Protein AF-A0A5B9GF78-F1 (afdb_monomer_lite)

Sequence (192 aa):
MIPHAKMRELAKRYEGRTDLVRLWDVGENYKLHEITIFQELVAAAFCVHTSPDCLYPANRESNVASLHEAARDFSPPPASDELAGFLLEATPIFDLHTAFCAFDDLACHAPAAANRSLSIATALTRFRLYLEADARARKTLKWLEALPWSRLFDQAMQMDGATVALLGERAFFGDDCEIIAIPWEDLPHAAA

Secondary structure (DSSP, 8-state):
---HHHHHHHHHHTTT-SS--EEE--STTGGG-HHHHHHHHHHHHHHHHH-TTTT-GGGHHHHHHHHHHHHTTSSSPPPTTTSGGGGT-HHHHHHHHHHHHHHHHHHHHTTTTGGG---HHHHHHHHHHHHHH-GGGHHHHHHHHHTTHHHHHHHHHHHHHHHHHHHTTSEEE-TTS-EEEPPGGGS-----

Structure (mmCIF, N/CA/C/O backbone):
data_AF-A0A5B9GF78-F1
#
_entry.id   AF-A0A5B9GF78-F1
#
loop_
_atom_site.group_PDB
_atom_site.id
_atom_site.type_symbol
_atom_site.label_atom_id
_atom_site.label_alt_id
_atom_site.label_comp_id
_atom_site.label_asym_id
_atom_site.label_entity_id
_atom_site.label_seq_id
_atom_site.pdbx_PDB_ins_code
_atom_site.Cartn_x
_atom_site.Cartn_y
_atom_site.Cartn_z
_atom_site.occupancy
_atom_site.B_iso_or_equiv
_atom_site.auth_seq_id
_atom_site.auth_comp_id
_atom_site.auth_asym_id
_atom_site.auth_atom_id
_atom_site.pdbx_PDB_model_num
ATOM 1 N N . MET A 1 1 ? 20.157 -1.790 -10.034 1.00 78.19 1 MET A N 1
ATOM 2 C CA . MET A 1 1 ? 18.877 -1.223 -10.505 1.00 78.19 1 MET A CA 1
ATOM 3 C C . MET A 1 1 ? 19.122 -0.282 -11.678 1.00 78.19 1 MET A C 1
ATOM 5 O O . MET A 1 1 ? 20.091 0.473 -11.649 1.00 78.19 1 MET A O 1
ATOM 9 N N . ILE A 1 2 ? 18.242 -0.319 -12.686 1.00 78.75 2 ILE A N 1
ATOM 10 C CA . ILE A 1 2 ? 18.348 0.466 -13.926 1.00 78.75 2 ILE A CA 1
ATOM 11 C C . ILE A 1 2 ? 18.299 1.978 -13.608 1.00 78.75 2 ILE A C 1
ATOM 13 O O . ILE A 1 2 ? 17.411 2.408 -12.874 1.00 78.75 2 ILE A O 1
ATOM 17 N N . PRO A 1 3 ? 19.219 2.812 -14.130 1.00 81.88 3 PRO A N 1
ATOM 18 C CA . PRO A 1 3 ? 19.153 4.265 -13.949 1.00 81.88 3 PRO A CA 1
ATOM 19 C C . PRO A 1 3 ? 17.931 4.900 -14.635 1.00 81.88 3 PRO A C 1
ATOM 21 O O . PRO A 1 3 ? 17.568 4.479 -15.732 1.00 81.88 3 PRO A O 1
ATOM 24 N N . HIS A 1 4 ? 17.377 5.984 -14.073 1.00 79.38 4 HIS A N 1
ATOM 25 C CA . HIS A 1 4 ? 16.201 6.701 -14.616 1.00 79.38 4 HIS A CA 1
ATOM 26 C C . HIS A 1 4 ? 16.304 7.049 -16.107 1.00 79.38 4 HIS A C 1
ATOM 28 O O . HIS A 1 4 ? 15.357 6.851 -16.861 1.00 79.38 4 HIS A O 1
ATOM 34 N N . ALA A 1 5 ? 17.464 7.530 -16.566 1.00 82.06 5 ALA A N 1
ATOM 35 C CA . ALA A 1 5 ? 17.668 7.845 -17.983 1.00 82.06 5 ALA A CA 1
ATOM 36 C C . ALA A 1 5 ? 17.463 6.612 -18.884 1.00 82.06 5 ALA A C 1
ATOM 38 O O . ALA A 1 5 ? 16.792 6.696 -19.907 1.00 82.06 5 ALA A O 1
ATOM 39 N N . LYS A 1 6 ? 17.964 5.452 -18.447 1.00 83.88 6 LYS A N 1
ATOM 40 C CA . LYS A 1 6 ? 17.820 4.177 -19.154 1.00 83.88 6 LYS A CA 1
ATOM 41 C C . LYS A 1 6 ? 16.406 3.601 -19.024 1.00 83.88 6 LYS A C 1
ATOM 43 O O . LYS A 1 6 ? 15.930 2.967 -19.956 1.00 83.88 6 LYS A O 1
ATOM 48 N N . MET A 1 7 ? 15.707 3.850 -17.912 1.00 84.50 7 MET A N 1
ATOM 49 C CA . MET A 1 7 ? 14.282 3.514 -17.784 1.00 84.50 7 MET A CA 1
ATOM 50 C C . MET A 1 7 ? 13.437 4.278 -18.810 1.00 84.50 7 MET A C 1
ATOM 52 O O . MET A 1 7 ? 12.621 3.660 -19.482 1.00 84.50 7 MET A O 1
ATOM 56 N N . ARG A 1 8 ? 13.695 5.578 -19.021 1.00 83.62 8 ARG A N 1
ATOM 57 C CA . ARG A 1 8 ? 13.014 6.368 -20.067 1.00 83.62 8 ARG A CA 1
ATOM 58 C C . ARG A 1 8 ? 13.305 5.861 -21.477 1.00 83.62 8 ARG A C 1
ATOM 60 O O . ARG A 1 8 ? 12.419 5.853 -22.325 1.00 83.62 8 ARG A O 1
ATOM 67 N N . GLU A 1 9 ? 14.537 5.431 -21.742 1.00 87.75 9 GLU A N 1
ATOM 68 C CA . GLU A 1 9 ? 14.883 4.799 -23.020 1.00 87.75 9 GLU A CA 1
ATOM 69 C C . GLU A 1 9 ? 14.126 3.482 -23.230 1.00 87.75 9 GLU A C 1
ATOM 71 O O . GLU A 1 9 ? 13.637 3.239 -24.331 1.00 87.75 9 GLU A O 1
ATOM 76 N N . LEU A 1 10 ? 13.996 2.653 -22.186 1.00 87.75 10 LEU A N 1
ATOM 77 C CA . LEU A 1 10 ? 13.203 1.420 -22.231 1.00 87.75 10 LEU A CA 1
ATOM 78 C C . LEU A 1 10 ? 11.714 1.715 -22.442 1.00 87.75 10 LEU A C 1
ATOM 80 O O . LEU A 1 10 ? 11.112 1.100 -23.316 1.00 87.75 10 LEU A O 1
ATOM 84 N N . ALA A 1 11 ? 11.148 2.688 -21.722 1.00 86.94 11 ALA A N 1
ATOM 85 C CA . ALA A 1 11 ? 9.760 3.114 -21.898 1.00 86.94 11 ALA A CA 1
ATOM 86 C C . ALA A 1 11 ? 9.485 3.536 -23.344 1.00 86.94 11 ALA A C 1
ATOM 88 O O . ALA A 1 11 ? 8.611 2.973 -23.997 1.00 86.94 11 ALA A O 1
ATOM 89 N N . LYS A 1 12 ? 10.334 4.405 -23.901 1.00 88.06 12 LYS A N 1
ATOM 90 C CA . LYS A 1 12 ? 10.235 4.819 -25.304 1.00 88.06 12 LYS A CA 1
ATOM 91 C C . LYS A 1 12 ? 10.427 3.661 -26.286 1.00 88.06 12 LYS A C 1
ATOM 93 O O . LYS A 1 12 ? 9.785 3.615 -27.329 1.00 88.06 12 LYS A O 1
ATOM 98 N N . ARG A 1 13 ? 11.330 2.723 -25.990 1.00 87.38 13 ARG A N 1
ATOM 99 C CA . ARG A 1 13 ? 11.585 1.554 -26.846 1.00 87.38 13 ARG A CA 1
ATOM 100 C C . ARG A 1 13 ? 10.361 0.645 -26.962 1.00 87.38 13 ARG A C 1
ATOM 102 O O . ARG A 1 13 ? 10.180 0.029 -28.010 1.00 87.38 13 ARG A O 1
ATOM 109 N N . TYR A 1 14 ? 9.567 0.538 -25.903 1.00 88.12 14 TYR A N 1
ATOM 110 C CA . TYR A 1 14 ? 8.387 -0.323 -25.870 1.00 88.12 14 TYR A CA 1
ATOM 111 C C . TYR A 1 14 ? 7.061 0.433 -26.013 1.00 88.12 14 TYR A C 1
ATOM 113 O O . TYR A 1 14 ? 5.997 -0.174 -25.896 1.00 88.12 14 TYR A O 1
ATOM 121 N N . GLU A 1 15 ? 7.112 1.729 -26.316 1.00 85.69 15 GLU A N 1
ATOM 122 C CA . GLU A 1 15 ? 5.939 2.561 -26.568 1.00 85.69 15 GLU A CA 1
ATOM 123 C C . GLU A 1 15 ? 5.046 1.930 -27.656 1.00 85.69 15 GLU A C 1
ATOM 125 O O . GLU A 1 15 ? 5.512 1.529 -28.725 1.00 85.69 15 GLU A O 1
ATOM 130 N N . GLY A 1 16 ? 3.748 1.796 -27.368 1.00 80.88 16 GLY A N 1
ATOM 131 C CA . GLY A 1 16 ? 2.761 1.227 -28.292 1.00 80.88 16 GLY A CA 1
ATOM 132 C C . GLY A 1 16 ? 2.744 -0.304 -28.403 1.00 80.88 16 GLY A C 1
ATOM 133 O O . GLY A 1 16 ? 1.900 -0.837 -29.127 1.00 80.88 16 GLY A O 1
ATOM 134 N N . ARG A 1 17 ? 3.612 -1.038 -27.690 1.00 83.62 17 ARG A N 1
ATOM 135 C CA . ARG A 1 17 ? 3.496 -2.503 -27.594 1.00 83.62 17 ARG A CA 1
ATOM 136 C C . ARG A 1 17 ? 2.372 -2.902 -26.642 1.00 83.62 17 ARG A C 1
ATOM 138 O O . ARG A 1 17 ? 2.312 -2.445 -25.507 1.00 83.62 17 ARG A O 1
ATOM 145 N N . THR A 1 18 ? 1.512 -3.811 -27.092 1.00 81.19 18 THR A N 1
ATOM 146 C CA . THR A 1 18 ? 0.361 -4.312 -26.318 1.00 81.19 18 THR A CA 1
ATOM 147 C C . THR A 1 18 ? 0.603 -5.677 -25.676 1.00 81.19 18 THR A C 1
ATOM 149 O O . THR A 1 18 ? -0.265 -6.189 -24.979 1.00 81.19 18 THR A O 1
ATOM 152 N N . ASP A 1 19 ? 1.745 -6.302 -25.951 1.00 85.00 19 ASP A N 1
ATOM 153 C CA . ASP A 1 19 ? 2.108 -7.646 -25.497 1.00 85.00 19 ASP A CA 1
ATOM 154 C C . ASP A 1 19 ? 3.053 -7.647 -24.286 1.00 85.00 19 ASP A C 1
ATOM 156 O O . ASP A 1 19 ? 3.511 -8.701 -23.846 1.00 85.00 19 ASP A O 1
ATOM 160 N N . LEU A 1 20 ? 3.341 -6.468 -23.732 1.00 86.06 20 LEU A N 1
ATOM 161 C CA . LEU A 1 20 ? 4.160 -6.333 -22.536 1.00 86.06 20 LEU A CA 1
ATOM 162 C C . LEU A 1 20 ? 3.403 -6.816 -21.298 1.00 86.06 20 LEU A C 1
ATOM 164 O O . LEU A 1 20 ? 2.218 -6.536 -21.111 1.00 86.06 20 LEU A O 1
ATOM 168 N N . VAL A 1 21 ? 4.123 -7.491 -20.405 1.00 89.25 21 VAL A N 1
ATOM 169 C CA . VAL A 1 21 ? 3.576 -7.906 -19.114 1.00 89.25 21 VAL A CA 1
ATOM 170 C C . VAL A 1 21 ? 3.680 -6.742 -18.132 1.00 89.25 21 VAL A C 1
ATOM 172 O O . VAL A 1 21 ? 4.775 -6.372 -17.702 1.00 89.25 21 VAL A O 1
ATOM 175 N N . ARG A 1 22 ? 2.529 -6.186 -17.748 1.00 87.81 22 ARG A N 1
ATOM 176 C CA . ARG A 1 22 ? 2.423 -5.217 -16.652 1.00 87.81 22 ARG A CA 1
ATOM 177 C C . ARG A 1 22 ? 2.457 -5.952 -15.319 1.00 87.81 22 ARG A C 1
ATOM 179 O O . ARG A 1 22 ? 1.595 -6.779 -15.033 1.00 87.81 22 ARG A O 1
ATOM 186 N N . LEU A 1 23 ? 3.470 -5.655 -14.517 1.00 87.94 23 LEU A N 1
ATOM 187 C CA . LEU A 1 23 ? 3.602 -6.167 -13.157 1.00 87.94 23 LEU A CA 1
ATOM 188 C C . LEU A 1 23 ? 2.779 -5.331 -12.175 1.00 87.94 23 LEU A C 1
ATOM 190 O O . LEU A 1 23 ? 2.260 -5.886 -11.214 1.00 87.94 23 LEU A O 1
ATOM 194 N N . TRP A 1 24 ? 2.622 -4.032 -12.438 1.00 86.81 24 TRP A N 1
ATOM 195 C CA . TRP A 1 24 ? 1.797 -3.108 -11.657 1.00 86.81 24 TRP A CA 1
ATOM 196 C C . TRP A 1 24 ? 1.246 -1.991 -12.555 1.00 86.81 24 TRP A C 1
ATOM 198 O O . TRP A 1 24 ? 1.948 -1.554 -13.468 1.00 86.81 24 TRP A O 1
ATOM 208 N N . ASP A 1 25 ? 0.018 -1.538 -12.301 1.00 78.00 25 ASP A N 1
ATOM 209 C CA . ASP A 1 25 ? -0.681 -0.494 -13.067 1.00 78.00 25 ASP A CA 1
ATOM 210 C C . ASP A 1 25 ? -1.098 0.640 -12.111 1.00 78.00 25 ASP A C 1
ATOM 212 O O . ASP A 1 25 ? -1.533 0.376 -10.989 1.00 78.00 25 ASP A O 1
ATOM 216 N N . VAL A 1 26 ? -0.909 1.896 -12.524 1.00 61.59 26 VAL A N 1
ATOM 217 C CA . VAL A 1 26 ? -1.149 3.106 -11.706 1.00 61.59 26 VAL A CA 1
ATOM 218 C C . VAL A 1 26 ? -2.020 4.135 -12.447 1.00 61.59 26 VAL A C 1
ATOM 220 O O . VAL A 1 26 ? -2.176 5.253 -11.963 1.00 61.59 26 VAL A O 1
ATOM 223 N N . GLY A 1 27 ? -2.601 3.781 -13.605 1.00 55.22 27 GLY A N 1
ATOM 224 C CA . GLY A 1 27 ? -3.402 4.688 -14.445 1.00 55.22 27 GLY A CA 1
ATOM 225 C C . GLY A 1 27 ? -4.778 5.058 -13.861 1.00 55.22 27 GLY A C 1
ATOM 226 O O . GLY A 1 27 ? -4.987 5.023 -12.652 1.00 55.22 27 GLY A O 1
ATOM 227 N N . GLU A 1 28 ? -5.780 5.374 -14.700 1.00 44.97 28 GLU A N 1
ATOM 228 C CA . GLU A 1 28 ? -7.158 5.739 -14.266 1.00 44.97 28 GLU A CA 1
ATOM 229 C C . GLU A 1 28 ? -7.812 4.717 -13.300 1.00 44.97 28 GLU A C 1
ATOM 231 O O . GLU A 1 28 ? -8.749 5.042 -12.569 1.00 44.97 28 GLU A O 1
ATOM 236 N N . ASN A 1 29 ? -7.263 3.501 -13.235 1.00 46.59 29 ASN A N 1
ATOM 237 C CA . ASN A 1 29 ? -7.648 2.418 -12.335 1.00 46.59 29 ASN A CA 1
ATOM 238 C C . ASN A 1 29 ? -6.927 2.414 -10.972 1.00 46.59 29 ASN A C 1
ATOM 240 O O . ASN A 1 29 ? -7.192 1.529 -10.163 1.00 46.59 29 ASN A O 1
ATOM 244 N N . TYR A 1 30 ? -6.065 3.385 -10.659 1.00 45.81 30 TYR A N 1
ATOM 245 C CA . TYR A 1 30 ? -5.371 3.499 -9.366 1.00 45.81 30 TYR A CA 1
ATOM 246 C C . TYR A 1 30 ? -6.342 3.491 -8.174 1.00 45.81 30 TYR A C 1
ATOM 248 O O . TYR A 1 30 ? -6.055 2.892 -7.141 1.00 45.81 30 TYR A O 1
ATOM 256 N N . LYS A 1 31 ? -7.545 4.058 -8.357 1.00 51.06 31 LYS A N 1
ATOM 257 C CA . LYS A 1 31 ? -8.652 4.020 -7.383 1.00 51.06 31 LYS A CA 1
ATOM 258 C C . LYS A 1 31 ? -9.492 2.734 -7.407 1.00 51.06 31 LYS A C 1
ATOM 260 O O . LYS A 1 31 ? -10.325 2.543 -6.531 1.00 51.06 31 LYS A O 1
ATOM 265 N N . LEU A 1 32 ? -9.305 1.850 -8.392 1.00 59.53 32 LEU A N 1
ATOM 266 C CA . LEU A 1 32 ? -9.939 0.522 -8.429 1.00 59.53 32 LEU A CA 1
ATOM 267 C C . LEU A 1 32 ? -9.167 -0.524 -7.612 1.00 59.53 32 LEU A C 1
ATOM 269 O O . LEU A 1 32 ? -9.689 -1.616 -7.359 1.00 59.53 32 LEU A O 1
ATOM 273 N N . HIS A 1 33 ? -7.927 -0.220 -7.221 1.00 76.00 33 HIS A N 1
ATOM 274 C CA . HIS A 1 33 ? -7.137 -1.074 -6.350 1.00 76.00 33 HIS A CA 1
ATOM 275 C C . HIS A 1 33 ? -7.469 -0.772 -4.890 1.00 76.00 33 HIS A C 1
ATOM 277 O O . HIS A 1 33 ? -7.197 0.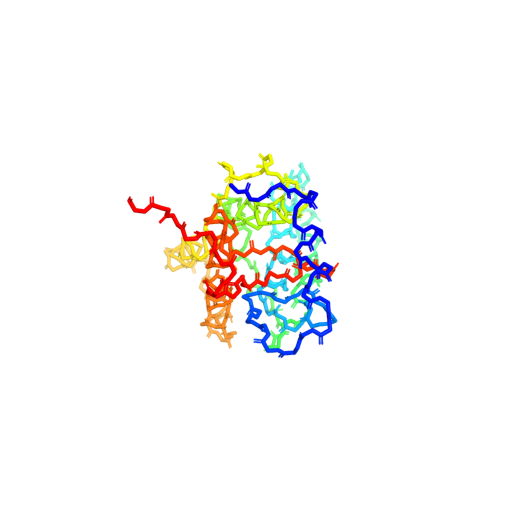307 -4.375 1.00 76.00 33 HIS A O 1
ATOM 283 N N . GLU A 1 34 ? -8.045 -1.753 -4.201 1.00 84.25 34 GLU A N 1
ATOM 284 C CA . GLU A 1 34 ? -8.365 -1.645 -2.776 1.00 84.25 34 GLU A CA 1
ATOM 285 C C . GLU A 1 34 ? -7.124 -1.354 -1.934 1.00 84.25 34 GLU A C 1
ATOM 287 O O . GLU A 1 34 ? -7.240 -0.678 -0.917 1.00 84.25 34 GLU A O 1
ATOM 292 N N . ILE A 1 35 ? -5.938 -1.816 -2.354 1.00 88.69 35 ILE A N 1
ATOM 293 C CA . ILE A 1 35 ? -4.696 -1.527 -1.636 1.00 88.69 35 ILE A CA 1
ATOM 294 C C . ILE A 1 35 ? -4.339 -0.041 -1.652 1.00 88.69 35 ILE A C 1
ATOM 296 O O . ILE A 1 35 ? -3.775 0.450 -0.682 1.00 88.69 35 ILE A O 1
ATOM 300 N N . THR A 1 36 ? -4.736 0.687 -2.694 1.00 86.06 36 THR A N 1
ATOM 301 C CA . THR A 1 36 ? -4.569 2.138 -2.771 1.00 86.06 36 THR A CA 1
ATOM 302 C C . THR A 1 36 ? -5.479 2.843 -1.770 1.00 86.06 36 THR A C 1
ATOM 304 O O . THR A 1 36 ? -5.029 3.696 -1.010 1.00 86.06 36 THR A O 1
ATOM 307 N N . ILE A 1 37 ? -6.753 2.442 -1.707 1.00 87.31 37 ILE A N 1
ATOM 308 C CA . ILE A 1 37 ? -7.708 2.968 -0.715 1.00 87.31 37 ILE A CA 1
ATOM 309 C C . ILE A 1 37 ? -7.209 2.628 0.701 1.00 87.31 37 ILE A C 1
ATOM 311 O O . ILE A 1 37 ? -7.244 3.448 1.617 1.00 87.31 37 ILE A O 1
ATOM 315 N N . PHE A 1 38 ? -6.665 1.423 0.884 1.00 91.19 38 PHE A N 1
ATOM 316 C CA . PHE A 1 38 ? -6.062 1.006 2.144 1.00 91.19 38 PHE A CA 1
ATOM 317 C C . PHE A 1 38 ? -4.815 1.828 2.500 1.00 91.19 38 PHE A C 1
ATOM 319 O O . PHE A 1 38 ? -4.636 2.175 3.666 1.00 91.19 38 PHE A O 1
ATOM 326 N N . GLN A 1 39 ? -3.971 2.178 1.528 1.00 91.88 39 GLN A N 1
ATOM 327 C CA . GLN A 1 39 ? -2.824 3.064 1.724 1.00 91.88 39 GLN A CA 1
ATOM 328 C C . GLN A 1 39 ? -3.269 4.452 2.201 1.00 91.88 39 GLN A C 1
ATOM 330 O O . GLN A 1 39 ? -2.689 4.971 3.155 1.00 91.88 39 GLN A O 1
ATOM 335 N N . GLU A 1 40 ? -4.320 5.028 1.608 1.00 90.94 40 GLU A N 1
ATOM 336 C CA . GLU A 1 40 ? -4.897 6.301 2.066 1.00 90.94 40 GLU A CA 1
ATOM 337 C C . GLU A 1 40 ? -5.400 6.200 3.514 1.00 90.94 40 GLU A C 1
ATOM 339 O O . GLU A 1 40 ? -5.116 7.073 4.340 1.00 90.94 40 GLU A O 1
ATOM 344 N N . LEU A 1 41 ? -6.075 5.100 3.863 1.00 92.56 41 LEU A N 1
ATOM 345 C CA . LEU A 1 41 ? -6.526 4.840 5.230 1.00 92.56 41 LEU A CA 1
ATOM 346 C C . LEU A 1 41 ? -5.356 4.708 6.220 1.00 92.56 41 LEU A C 1
ATOM 348 O O . LEU A 1 41 ? -5.398 5.272 7.316 1.00 92.56 41 LEU A O 1
ATOM 352 N N . VAL A 1 42 ? -4.292 3.999 5.838 1.00 94.50 42 VAL A N 1
ATOM 353 C CA . VAL A 1 42 ? -3.066 3.877 6.640 1.00 94.50 42 VAL A CA 1
ATOM 354 C C . VAL A 1 42 ? -2.389 5.236 6.815 1.00 94.50 42 VAL A C 1
ATOM 356 O O . VAL A 1 42 ? -1.962 5.552 7.925 1.00 94.50 42 VAL A O 1
ATOM 359 N N . ALA A 1 43 ? -2.322 6.062 5.769 1.00 93.00 43 ALA A N 1
ATOM 360 C CA . ALA A 1 43 ? -1.767 7.411 5.843 1.00 93.00 43 ALA A CA 1
ATOM 361 C C . ALA A 1 43 ? -2.592 8.318 6.768 1.00 93.00 43 ALA A C 1
ATOM 363 O O . ALA A 1 43 ? -2.028 9.034 7.596 1.00 93.00 43 ALA A O 1
ATOM 364 N N . ALA A 1 44 ? -3.923 8.236 6.709 1.00 92.25 44 ALA A N 1
ATOM 365 C CA . ALA A 1 44 ? -4.797 8.946 7.637 1.00 92.25 44 ALA A CA 1
ATOM 366 C C . ALA A 1 44 ? -4.562 8.498 9.092 1.00 92.25 44 ALA A C 1
ATOM 368 O O . ALA A 1 44 ? -4.412 9.339 9.982 1.00 92.25 44 ALA A O 1
ATOM 369 N N . ALA A 1 45 ? -4.448 7.189 9.341 1.00 93.06 45 ALA A N 1
ATOM 370 C CA . ALA A 1 45 ? -4.130 6.652 10.665 1.00 93.06 45 ALA A CA 1
ATOM 371 C C . ALA A 1 45 ? -2.743 7.093 11.155 1.00 93.06 45 ALA A C 1
ATOM 373 O O . ALA A 1 45 ? -2.590 7.473 12.3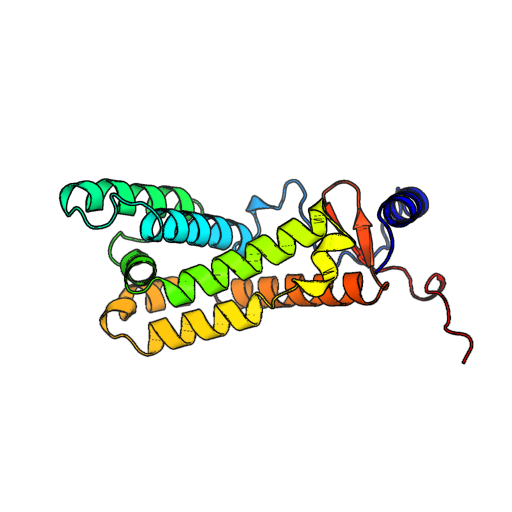17 1.00 93.06 45 ALA A O 1
ATOM 374 N N . PHE A 1 46 ? -1.741 7.096 10.275 1.00 93.44 46 PHE A N 1
ATOM 375 C CA . PHE A 1 46 ? -0.397 7.579 10.578 1.00 93.44 46 PHE A CA 1
ATOM 376 C C . PHE A 1 46 ? -0.422 9.054 10.995 1.00 93.44 46 PHE A C 1
ATOM 378 O O . PHE A 1 46 ? 0.093 9.400 12.059 1.00 93.44 46 PHE A O 1
ATOM 385 N N . CYS A 1 47 ? -1.100 9.908 10.222 1.00 89.88 47 CYS A N 1
ATOM 386 C CA . CYS A 1 47 ? -1.284 11.321 10.547 1.00 89.88 47 CYS A CA 1
ATOM 387 C C . CYS A 1 47 ? -1.915 11.509 11.930 1.00 89.88 47 CYS A C 1
ATOM 389 O O . CYS A 1 47 ? -1.425 12.323 12.712 1.00 89.88 47 CYS A O 1
ATOM 391 N N . VAL A 1 48 ? -2.941 10.720 12.271 1.00 89.38 48 VAL A N 1
ATOM 392 C CA . VAL A 1 48 ? -3.541 10.748 13.612 1.00 89.38 48 VAL A CA 1
ATOM 393 C C . VAL A 1 48 ? -2.511 10.386 14.683 1.00 89.38 48 VAL A C 1
ATOM 395 O O . VAL A 1 48 ? -2.364 11.139 15.637 1.00 89.38 48 VAL A O 1
ATOM 398 N N . HIS A 1 49 ? -1.756 9.296 14.529 1.00 88.19 49 HIS A N 1
ATOM 399 C CA . HIS A 1 49 ? -0.744 8.886 15.518 1.00 88.19 49 HIS A CA 1
ATOM 400 C C . HIS A 1 49 ? 0.404 9.891 15.678 1.00 88.19 49 HIS A C 1
ATOM 402 O O . HIS A 1 49 ? 0.942 10.038 16.772 1.00 88.19 49 HIS A O 1
ATOM 408 N N . THR A 1 50 ? 0.780 10.591 14.607 1.00 86.69 50 THR A N 1
ATOM 409 C CA . THR A 1 50 ? 1.858 11.599 14.635 1.00 86.69 50 THR A CA 1
ATOM 410 C C . THR A 1 50 ? 1.402 13.003 15.019 1.00 86.69 50 THR A C 1
ATOM 412 O O . THR A 1 50 ? 2.243 13.863 15.288 1.00 86.69 50 THR A O 1
ATOM 415 N N . SER A 1 51 ? 0.092 13.261 15.043 1.00 81.19 51 SER A N 1
ATOM 416 C CA . SER A 1 51 ? -0.428 14.582 15.370 1.00 81.19 51 SER A CA 1
ATOM 417 C C . SER A 1 51 ? -0.179 14.888 16.852 1.00 81.19 51 SER A C 1
ATOM 419 O O . SER A 1 51 ? -0.600 14.108 17.706 1.00 81.19 51 SER A O 1
ATOM 421 N N . PRO A 1 52 ? 0.437 16.032 17.202 1.00 68.56 52 PRO A N 1
ATOM 422 C CA . PRO A 1 52 ? 0.623 16.430 18.601 1.00 68.56 52 PRO A CA 1
ATOM 423 C C . PRO A 1 52 ? -0.712 16.584 19.352 1.00 68.56 52 PRO A C 1
ATOM 425 O O . PRO A 1 52 ? -0.759 16.476 20.576 1.00 68.56 52 PRO A O 1
ATOM 428 N N . ASP A 1 53 ? -1.803 16.769 18.609 1.00 66.62 53 ASP A N 1
ATOM 429 C CA . ASP A 1 53 ? -3.149 16.982 19.121 1.00 66.62 53 ASP A CA 1
ATOM 430 C C . ASP A 1 53 ? -3.954 15.679 19.309 1.00 66.62 53 ASP A C 1
ATOM 432 O O . ASP A 1 53 ? -5.101 15.715 19.771 1.00 66.62 53 ASP A O 1
ATOM 436 N N . CYS A 1 54 ? -3.381 14.514 18.978 1.00 60.47 54 CYS A N 1
ATOM 437 C CA . CYS A 1 54 ? -4.070 13.218 19.014 1.00 60.47 54 CYS A CA 1
ATOM 438 C C . CYS A 1 54 ? -4.409 12.727 20.428 1.00 60.47 54 CYS A C 1
ATOM 440 O O . CYS A 1 54 ? -5.358 11.963 20.611 1.00 60.47 54 CYS A O 1
ATOM 442 N N . LEU A 1 55 ? -3.666 13.204 21.431 1.00 52.41 55 LEU A N 1
ATOM 443 C CA . LEU A 1 55 ? -3.849 12.856 22.840 1.00 52.41 55 LEU A CA 1
ATOM 444 C C . LEU A 1 55 ? -5.012 13.614 23.495 1.00 52.41 55 LEU A C 1
ATOM 446 O O . LEU A 1 55 ? -5.410 13.277 24.612 1.00 52.41 55 LEU A O 1
ATOM 450 N N . TYR A 1 56 ? -5.574 14.625 22.823 1.00 59.00 56 TYR A N 1
ATOM 451 C CA . TYR A 1 56 ? -6.702 15.385 23.349 1.00 59.00 56 TYR A CA 1
ATOM 452 C C . TYR A 1 56 ? -8.034 14.699 23.013 1.00 59.00 56 TYR A C 1
ATOM 454 O O . TYR A 1 56 ? -8.381 14.565 21.837 1.00 59.00 56 TYR A O 1
ATOM 462 N N . PRO A 1 57 ? -8.858 14.347 24.021 1.00 59.12 57 PRO A N 1
ATOM 463 C CA . PRO A 1 57 ? -10.170 13.731 23.803 1.00 59.12 57 PRO A CA 1
ATOM 464 C C . PRO A 1 57 ? -11.097 14.551 22.895 1.00 59.12 57 PRO A C 1
ATOM 466 O O . PRO A 1 57 ? -11.940 13.978 22.209 1.00 59.12 57 PRO A O 1
ATOM 469 N N . ALA A 1 58 ? -10.919 15.877 22.867 1.00 61.84 58 ALA A N 1
ATOM 470 C CA . ALA A 1 58 ? -11.683 16.804 22.035 1.00 61.84 58 ALA A CA 1
ATOM 471 C C . ALA A 1 58 ? -11.501 16.570 20.522 1.00 61.84 58 ALA A C 1
ATOM 473 O O . ALA A 1 58 ? -12.389 16.911 19.749 1.00 61.84 58 ALA A O 1
ATOM 474 N N . ASN A 1 59 ? -10.399 15.943 20.097 1.00 67.75 59 ASN A N 1
ATOM 475 C CA . ASN A 1 59 ? -10.094 15.717 18.681 1.00 67.75 59 ASN A CA 1
ATOM 476 C C . ASN A 1 59 ? -10.502 14.327 18.190 1.00 67.75 59 ASN A C 1
ATOM 478 O O . ASN A 1 59 ? -10.295 13.996 17.025 1.00 67.75 59 ASN A O 1
ATOM 482 N N . ARG A 1 60 ? -11.108 13.504 19.054 1.00 66.88 60 ARG A N 1
ATOM 483 C CA . ARG A 1 60 ? -11.494 12.131 18.715 1.00 66.88 60 ARG A CA 1
ATOM 484 C C . ARG A 1 60 ? -12.485 12.072 17.552 1.00 66.88 60 ARG A C 1
ATOM 486 O O . ARG A 1 60 ? -12.348 11.203 16.700 1.00 66.88 60 ARG A O 1
ATOM 493 N N . GLU A 1 61 ? -13.448 12.990 17.499 1.00 70.44 61 GLU A N 1
ATOM 494 C CA . GLU A 1 61 ? -14.415 13.065 16.394 1.00 70.44 61 GLU A CA 1
ATOM 495 C C . GLU A 1 61 ? -13.742 13.465 15.075 1.00 70.44 61 GLU A C 1
ATOM 497 O O . GLU A 1 61 ? -13.995 12.836 14.052 1.00 70.44 61 GLU A O 1
ATOM 502 N N . SER A 1 62 ? -12.820 14.433 15.115 1.00 76.62 62 SER A N 1
ATOM 503 C CA . SER A 1 62 ? -12.033 14.862 13.948 1.00 76.62 62 SER A CA 1
ATOM 504 C C . SER A 1 62 ? -11.123 13.743 13.423 1.00 76.62 62 SER A C 1
ATOM 506 O O . SER A 1 62 ? -11.109 13.449 12.231 1.00 76.62 62 SER A O 1
ATOM 508 N N . ASN A 1 63 ? -10.427 13.038 14.321 1.00 78.00 63 ASN A N 1
ATOM 509 C CA . ASN A 1 63 ? -9.550 11.920 13.963 1.00 78.00 63 ASN A CA 1
ATOM 510 C C . ASN A 1 63 ? -10.327 10.767 13.311 1.00 78.00 63 ASN A C 1
ATOM 512 O O . ASN A 1 63 ? -9.872 10.185 12.330 1.00 78.00 63 ASN A O 1
ATOM 516 N N . VAL A 1 64 ? -11.513 10.448 13.838 1.00 80.12 64 VAL A N 1
ATOM 517 C CA . VAL A 1 64 ? -12.392 9.417 13.270 1.00 80.12 64 VAL A CA 1
ATOM 518 C C . VAL A 1 64 ? -12.984 9.872 11.932 1.00 80.12 64 VAL A C 1
ATOM 520 O O . VAL A 1 64 ? -13.087 9.056 11.020 1.00 80.12 64 VAL A O 1
ATOM 523 N N . ALA A 1 65 ? -13.313 11.157 11.770 1.00 84.75 65 ALA A N 1
ATOM 524 C CA . ALA A 1 65 ? -13.792 11.703 10.501 1.00 84.75 65 ALA A CA 1
ATOM 525 C C . ALA A 1 65 ? -12.748 11.579 9.377 1.00 84.75 65 ALA A C 1
ATOM 527 O O . ALA A 1 65 ? -13.100 11.170 8.274 1.00 84.75 65 ALA A O 1
ATOM 528 N N . SER A 1 66 ? -11.468 11.843 9.659 1.00 86.00 66 SER A N 1
ATOM 529 C CA . SER A 1 66 ? -10.383 11.665 8.680 1.00 86.00 66 SER A CA 1
ATOM 530 C C . SER A 1 66 ? -10.222 10.210 8.228 1.00 86.00 66 SER A C 1
ATOM 532 O O . SER A 1 66 ? -9.989 9.956 7.049 1.00 86.00 66 SER A O 1
ATOM 534 N N . LEU A 1 67 ? -10.376 9.244 9.143 1.00 90.44 67 LEU A N 1
ATOM 535 C CA . LEU A 1 67 ? -10.349 7.822 8.784 1.00 90.44 67 LEU A CA 1
ATOM 536 C C . LEU A 1 67 ? -11.561 7.417 7.939 1.00 90.44 67 LEU A C 1
ATOM 538 O O . LEU A 1 67 ? -11.413 6.644 6.999 1.00 90.44 67 LEU A O 1
ATOM 542 N N . HIS A 1 68 ? -12.748 7.946 8.249 1.00 90.06 68 HIS A N 1
ATOM 543 C CA . HIS A 1 68 ? -13.948 7.717 7.437 1.00 90.06 68 HIS A CA 1
ATOM 544 C C . HIS A 1 68 ? -13.804 8.269 6.028 1.00 90.06 68 HIS A C 1
ATOM 546 O O . HIS A 1 68 ? -14.172 7.593 5.074 1.00 90.06 68 HIS A O 1
ATOM 552 N N . GLU A 1 69 ? -13.240 9.467 5.890 1.00 90.06 69 GLU A N 1
ATOM 553 C CA . GLU A 1 69 ? -13.005 10.073 4.581 1.00 90.06 69 GLU A CA 1
ATOM 554 C C . GLU A 1 69 ? -12.053 9.220 3.733 1.00 90.06 69 GLU A C 1
ATOM 556 O O . GLU A 1 69 ? -12.339 8.973 2.565 1.00 90.06 69 GLU A O 1
ATOM 561 N N . ALA A 1 70 ? -10.974 8.700 4.328 1.00 88.56 70 ALA A N 1
ATOM 562 C CA . ALA A 1 70 ? -10.036 7.812 3.637 1.00 88.56 70 ALA A CA 1
ATOM 563 C C . ALA A 1 70 ? -10.630 6.425 3.324 1.00 88.56 70 ALA A C 1
ATOM 565 O O . ALA A 1 70 ? -10.253 5.785 2.349 1.00 88.56 70 ALA A O 1
ATOM 566 N N . ALA A 1 71 ? -11.576 5.948 4.137 1.00 88.06 71 ALA A N 1
ATOM 567 C CA . ALA A 1 71 ? -12.218 4.650 3.950 1.00 88.06 71 ALA A CA 1
ATOM 568 C C . ALA A 1 71 ? -13.524 4.703 3.135 1.00 88.06 71 ALA A C 1
ATOM 570 O O . ALA A 1 71 ? -14.174 3.669 2.966 1.00 88.06 71 ALA A O 1
ATOM 571 N N . ARG A 1 72 ? -13.935 5.880 2.643 1.00 87.19 72 ARG A N 1
ATOM 572 C CA . ARG A 1 72 ? -15.258 6.090 2.026 1.00 87.19 72 ARG A CA 1
ATOM 573 C C . ARG A 1 72 ? -15.508 5.241 0.779 1.00 87.19 72 ARG A C 1
ATOM 575 O O . ARG A 1 72 ? -16.659 4.950 0.468 1.00 87.19 72 ARG A O 1
ATOM 582 N N . ASP A 1 73 ? -14.435 4.875 0.080 1.00 84.44 73 ASP A N 1
ATOM 583 C CA . ASP A 1 73 ? -14.487 4.149 -1.189 1.00 84.44 73 ASP A CA 1
ATOM 584 C C . ASP A 1 73 ? -14.508 2.617 -0.985 1.00 84.44 73 ASP A C 1
ATOM 586 O O . ASP A 1 73 ? -14.673 1.861 -1.944 1.00 84.44 73 ASP A O 1
ATOM 590 N N . PHE A 1 74 ? -14.412 2.131 0.263 1.00 83.88 74 PHE A N 1
ATOM 591 C CA . PHE A 1 74 ? -14.688 0.728 0.579 1.00 83.88 74 PHE A CA 1
ATOM 592 C C . PHE A 1 74 ? -16.188 0.423 0.492 1.00 83.88 74 PHE A C 1
ATOM 594 O O . PHE A 1 74 ? -17.038 1.209 0.907 1.00 83.88 74 PHE A O 1
ATOM 601 N N . SER A 1 75 ? -16.522 -0.773 0.003 1.00 80.88 75 SER A N 1
ATOM 602 C CA . SER A 1 75 ? -17.895 -1.276 -0.049 1.00 80.88 75 SER A CA 1
ATOM 603 C C . SER A 1 75 ? -17.986 -2.638 0.658 1.00 80.88 75 SER A C 1
ATOM 605 O O . SER A 1 75 ? -17.519 -3.629 0.092 1.00 80.88 75 SER A O 1
ATOM 607 N N . PRO A 1 76 ? -18.615 -2.728 1.848 1.00 83.12 76 PRO A N 1
ATOM 608 C CA . PRO A 1 76 ? -19.293 -1.643 2.564 1.00 83.12 76 PRO A CA 1
ATOM 609 C C . PRO A 1 76 ? -18.315 -0.661 3.245 1.00 83.12 76 PRO A C 1
ATOM 611 O O . PRO A 1 76 ? -17.234 -1.082 3.676 1.00 83.12 76 PRO A O 1
ATOM 614 N N . PRO A 1 77 ? -18.702 0.622 3.398 1.00 85.31 77 PRO A N 1
ATOM 615 C CA . PRO A 1 77 ? -17.913 1.580 4.164 1.00 85.31 77 PRO A CA 1
ATOM 616 C C . PRO A 1 77 ? -17.901 1.177 5.649 1.00 85.31 77 PRO A C 1
ATOM 618 O O . PRO A 1 77 ? -18.921 0.683 6.146 1.00 85.31 77 PRO A O 1
ATOM 621 N N . PRO A 1 78 ? -16.781 1.371 6.368 1.00 89.38 78 PRO A N 1
ATOM 622 C CA . PRO A 1 78 ? -16.684 0.984 7.770 1.00 89.38 78 PRO A CA 1
ATOM 623 C C . PRO A 1 78 ? -17.545 1.861 8.678 1.00 89.38 78 PRO A C 1
ATOM 625 O O . PRO A 1 78 ? -17.730 3.053 8.444 1.00 89.38 78 PRO A O 1
ATOM 628 N N . ALA A 1 79 ? -17.990 1.296 9.795 1.00 90.44 79 ALA A N 1
ATOM 629 C CA . ALA A 1 79 ? -18.473 2.048 10.945 1.00 90.44 79 ALA A CA 1
ATOM 630 C C . ALA A 1 79 ? -17.307 2.578 11.811 1.00 90.44 79 ALA A C 1
ATOM 632 O O . ALA A 1 79 ? -16.182 2.082 11.776 1.00 90.44 79 ALA A O 1
ATOM 633 N N . SER A 1 80 ? -17.565 3.589 12.650 1.00 88.12 80 SER A N 1
ATOM 634 C CA . SER A 1 80 ? -16.523 4.215 13.490 1.00 88.12 80 SER A CA 1
ATOM 635 C C . SER A 1 80 ? -15.804 3.240 14.429 1.00 88.12 80 SER A C 1
ATOM 637 O O . SER A 1 80 ? -14.628 3.416 14.737 1.00 88.12 80 SER A O 1
ATOM 639 N N . ASP A 1 81 ? -16.503 2.222 14.920 1.00 89.12 81 ASP A N 1
ATOM 640 C CA . ASP A 1 81 ? -15.945 1.180 15.781 1.00 89.12 81 ASP A CA 1
ATOM 641 C C . ASP A 1 81 ? -15.169 0.103 15.003 1.00 89.12 81 ASP A C 1
ATOM 643 O O . ASP A 1 81 ? -14.326 -0.576 15.590 1.00 89.12 81 ASP A O 1
ATOM 647 N N . GLU A 1 82 ? -15.394 -0.017 13.695 1.00 92.06 82 GLU A N 1
ATOM 648 C CA . GLU A 1 82 ? -14.601 -0.838 12.773 1.00 92.06 82 GLU A CA 1
ATOM 649 C C . GLU A 1 82 ? -13.282 -0.153 12.387 1.00 92.06 82 GLU A C 1
ATOM 651 O O . GLU A 1 82 ? -12.311 -0.831 12.068 1.00 92.06 82 GLU A O 1
ATOM 656 N N . LEU A 1 83 ? -13.173 1.169 12.535 1.00 90.94 83 LEU A N 1
ATOM 657 C CA . LEU A 1 83 ? -11.919 1.916 12.353 1.00 90.94 83 LEU A CA 1
ATOM 658 C C . LEU A 1 83 ? -11.038 1.957 13.611 1.00 90.94 83 LEU A C 1
ATOM 660 O O . LEU A 1 83 ? -9.863 2.317 13.541 1.00 90.94 83 LEU A O 1
ATOM 664 N N . ALA A 1 84 ? -11.571 1.565 14.771 1.00 88.19 84 ALA A N 1
ATOM 665 C CA . ALA A 1 84 ? -10.884 1.718 16.052 1.00 88.19 84 ALA A CA 1
ATOM 666 C C . ALA A 1 84 ? -9.527 0.992 16.113 1.00 88.19 84 ALA A C 1
ATOM 668 O O . ALA A 1 84 ? -8.596 1.507 16.727 1.00 88.19 84 ALA A O 1
ATOM 669 N N . GLY A 1 85 ? -9.390 -0.165 15.457 1.00 89.25 85 GLY A N 1
ATOM 670 C CA . GLY A 1 85 ? -8.160 -0.960 15.429 1.00 89.25 85 GLY A CA 1
ATOM 671 C C . GLY A 1 85 ? -6.953 -0.234 14.834 1.00 89.25 85 GLY A C 1
ATOM 672 O O . GLY A 1 85 ? -5.833 -0.480 15.277 1.00 89.25 85 GLY A O 1
ATOM 673 N N . PHE A 1 86 ? -7.172 0.717 13.918 1.00 90.94 86 PHE A N 1
ATOM 674 C CA . PHE A 1 86 ? -6.111 1.556 13.345 1.00 90.94 86 PHE A CA 1
ATOM 675 C C . PHE A 1 86 ? -5.554 2.573 14.345 1.00 90.94 86 PHE A C 1
ATOM 677 O O . PHE A 1 86 ? -4.447 3.071 14.170 1.00 90.94 86 PHE A O 1
ATOM 684 N N . LEU A 1 87 ? -6.304 2.880 15.404 1.00 89.44 87 LEU A N 1
ATOM 685 C CA . LEU A 1 87 ? -5.952 3.887 16.406 1.00 89.44 87 LEU A CA 1
ATOM 686 C C . LEU A 1 87 ? -5.422 3.286 17.711 1.00 89.44 87 LEU A C 1
ATOM 688 O O . LEU A 1 87 ? -5.046 4.031 18.610 1.00 89.44 87 LEU A O 1
ATOM 692 N N . LEU A 1 88 ? -5.419 1.957 17.844 1.00 88.00 88 LEU A N 1
ATOM 693 C CA . LEU A 1 88 ? -5.051 1.293 19.095 1.00 88.00 88 LEU A CA 1
ATOM 694 C C . LEU A 1 88 ? -3.544 1.347 19.381 1.00 88.00 88 LEU A C 1
ATOM 696 O O . LEU A 1 88 ? -3.170 1.608 20.518 1.00 88.00 88 LEU A O 1
ATOM 700 N N . GLU A 1 89 ? -2.702 1.114 18.371 1.00 86.75 89 GLU A N 1
ATOM 701 C CA . GLU A 1 89 ? -1.240 1.115 18.499 1.00 86.75 89 GLU A CA 1
ATOM 702 C C . GLU A 1 89 ? -0.599 1.737 17.257 1.00 86.75 89 GLU A C 1
ATOM 704 O O . GLU A 1 89 ? -1.020 1.477 16.127 1.00 86.75 89 GLU A O 1
ATOM 709 N N . ALA A 1 90 ? 0.443 2.542 17.465 1.00 88.62 90 ALA A N 1
ATOM 710 C CA . ALA A 1 90 ? 1.107 3.274 16.388 1.00 88.62 90 ALA A CA 1
ATOM 711 C C . ALA A 1 90 ? 2.046 2.383 15.560 1.00 88.62 90 ALA A C 1
ATOM 713 O O . ALA A 1 90 ? 2.115 2.523 14.341 1.00 88.62 90 ALA A O 1
ATOM 714 N N . THR A 1 91 ? 2.761 1.447 16.195 1.00 92.12 91 THR A N 1
ATOM 715 C CA . THR A 1 91 ? 3.827 0.667 15.538 1.00 92.12 91 THR A CA 1
ATOM 716 C C . THR A 1 91 ? 3.367 -0.078 14.278 1.00 92.12 91 THR A C 1
ATOM 718 O O . THR A 1 91 ? 4.018 0.087 13.248 1.00 92.12 91 THR A O 1
ATOM 721 N N . PRO A 1 92 ? 2.246 -0.829 14.275 1.00 92.25 92 PRO A N 1
ATOM 722 C CA . PRO A 1 92 ? 1.796 -1.523 13.066 1.00 92.25 92 PRO A CA 1
ATOM 723 C C . PRO A 1 92 ? 1.421 -0.568 11.923 1.00 92.25 92 PRO A C 1
ATOM 725 O O . PRO A 1 92 ? 1.639 -0.883 10.754 1.00 92.25 92 PRO A O 1
ATOM 728 N N . ILE A 1 93 ? 0.889 0.614 12.257 1.00 94.69 93 ILE A N 1
ATOM 729 C CA . ILE A 1 93 ? 0.562 1.663 11.284 1.00 94.69 93 ILE A CA 1
ATOM 730 C C . ILE A 1 93 ? 1.831 2.288 10.708 1.00 94.69 93 ILE A C 1
ATOM 732 O O . ILE A 1 93 ? 1.900 2.535 9.509 1.00 94.69 93 ILE A O 1
ATOM 736 N N . PHE A 1 94 ? 2.851 2.506 11.536 1.00 93.88 94 PHE A N 1
ATOM 737 C CA . PHE A 1 94 ? 4.130 3.065 11.100 1.00 93.88 94 PHE A CA 1
ATOM 738 C C . PHE A 1 94 ? 4.860 2.100 10.165 1.00 93.88 94 PHE A C 1
ATOM 740 O O . PHE A 1 94 ? 5.371 2.537 9.135 1.00 93.88 94 PHE A O 1
ATOM 747 N N . ASP A 1 95 ? 4.869 0.803 10.484 1.00 94.31 95 ASP A N 1
ATOM 748 C CA . ASP A 1 95 ? 5.437 -0.240 9.623 1.00 94.31 95 ASP A CA 1
ATOM 749 C C . ASP A 1 95 ? 4.751 -0.254 8.248 1.00 94.31 95 ASP A C 1
ATOM 751 O O . ASP A 1 95 ? 5.429 -0.225 7.219 1.00 94.31 95 ASP A O 1
ATOM 755 N N . LEU A 1 96 ? 3.411 -0.248 8.223 1.00 95.31 96 LEU A N 1
ATOM 756 C CA . LEU A 1 96 ? 2.631 -0.209 6.983 1.00 95.31 96 LEU A CA 1
ATOM 757 C C . LEU A 1 96 ? 2.890 1.064 6.177 1.00 95.31 96 LEU A C 1
ATOM 759 O O . LEU A 1 96 ? 3.202 0.989 4.991 1.00 95.31 96 LEU A O 1
ATOM 763 N N . HIS A 1 97 ? 2.793 2.227 6.820 1.00 95.38 97 HIS A N 1
ATOM 764 C CA . HIS A 1 97 ? 3.006 3.516 6.170 1.00 95.38 97 HIS A CA 1
ATOM 765 C C . HIS A 1 97 ? 4.416 3.614 5.576 1.00 95.38 97 HIS A C 1
ATOM 767 O O . HIS A 1 97 ? 4.582 4.023 4.432 1.00 95.38 97 HIS A O 1
ATOM 773 N N . THR A 1 98 ? 5.435 3.167 6.317 1.00 94.50 98 THR A N 1
ATOM 774 C CA . THR A 1 98 ? 6.824 3.165 5.836 1.00 94.50 98 THR A CA 1
ATOM 775 C C . THR A 1 98 ? 7.003 2.238 4.633 1.00 94.50 98 THR A C 1
ATOM 777 O O . THR A 1 98 ? 7.732 2.591 3.709 1.00 94.50 98 THR A O 1
ATOM 780 N N . ALA A 1 99 ? 6.335 1.079 4.607 1.00 94.31 99 ALA A N 1
ATOM 781 C CA . ALA A 1 99 ? 6.383 0.173 3.460 1.00 94.31 99 ALA A CA 1
ATOM 782 C C . ALA A 1 99 ? 5.742 0.788 2.204 1.00 94.31 99 ALA A C 1
ATOM 784 O O . ALA A 1 99 ? 6.340 0.721 1.131 1.00 94.31 99 ALA A O 1
ATOM 785 N N . PHE A 1 100 ? 4.589 1.452 2.342 1.00 93.06 100 PHE A N 1
ATOM 786 C CA . PHE A 1 100 ? 3.964 2.185 1.236 1.00 93.06 100 PHE A CA 1
ATOM 787 C C . PHE A 1 100 ? 4.846 3.335 0.734 1.00 93.06 100 PHE A C 1
ATOM 789 O O . PHE A 1 100 ? 5.139 3.403 -0.457 1.00 93.06 100 PHE A O 1
ATOM 796 N N . CYS A 1 101 ? 5.375 4.174 1.631 1.00 91.06 101 CYS A N 1
ATOM 797 C CA . CYS A 1 101 ? 6.286 5.250 1.235 1.00 91.06 101 CYS A CA 1
ATOM 798 C C . CYS A 1 101 ? 7.555 4.726 0.552 1.00 91.06 101 CYS A C 1
ATOM 800 O O . CYS A 1 101 ? 8.044 5.355 -0.377 1.00 91.06 101 CYS A O 1
ATOM 802 N N . ALA A 1 102 ? 8.094 3.580 0.978 1.00 90.12 102 ALA A N 1
ATOM 803 C CA . ALA A 1 102 ? 9.258 2.977 0.333 1.00 90.12 102 ALA A CA 1
ATOM 804 C C . ALA A 1 102 ? 8.975 2.546 -1.117 1.00 90.12 102 ALA A C 1
ATOM 806 O O . ALA A 1 102 ? 9.871 2.620 -1.961 1.00 90.12 102 ALA A O 1
ATOM 807 N N . PHE A 1 103 ? 7.749 2.103 -1.407 1.00 89.00 103 PHE A N 1
ATOM 808 C CA . PHE A 1 103 ? 7.309 1.795 -2.765 1.00 89.00 103 PHE A CA 1
ATOM 809 C C . PHE A 1 103 ? 7.179 3.070 -3.613 1.00 89.00 103 PHE A C 1
ATOM 811 O O . PHE A 1 103 ? 7.760 3.141 -4.698 1.00 89.00 103 PHE A O 1
ATOM 818 N N . ASP A 1 104 ? 6.513 4.104 -3.093 1.00 86.06 104 ASP A N 1
ATOM 819 C CA . ASP A 1 104 ? 6.347 5.392 -3.786 1.00 86.06 104 ASP A CA 1
ATOM 820 C C . ASP A 1 104 ? 7.694 6.096 -4.037 1.00 86.06 104 ASP A C 1
ATOM 822 O O . ASP A 1 104 ? 7.952 6.629 -5.123 1.00 86.06 104 ASP A O 1
ATOM 826 N N . ASP A 1 105 ? 8.605 6.034 -3.060 1.00 84.44 105 ASP A N 1
ATOM 827 C CA . ASP A 1 105 ? 9.977 6.532 -3.175 1.00 84.44 105 ASP A CA 1
ATOM 828 C C . ASP A 1 105 ? 10.740 5.808 -4.287 1.00 84.44 105 ASP A C 1
ATOM 830 O O . ASP A 1 105 ? 11.573 6.413 -4.967 1.00 84.44 105 ASP A O 1
ATOM 834 N N . LEU A 1 106 ? 10.485 4.513 -4.498 1.00 82.12 106 LEU A N 1
ATOM 835 C CA . LEU A 1 106 ? 11.120 3.764 -5.577 1.00 82.12 106 LEU A CA 1
ATOM 836 C C . LEU A 1 106 ? 10.673 4.284 -6.946 1.00 82.12 106 LEU A C 1
ATOM 838 O O . LEU A 1 106 ? 11.520 4.439 -7.828 1.00 82.12 106 LEU A O 1
ATOM 842 N N . ALA A 1 107 ? 9.386 4.608 -7.098 1.00 75.56 107 ALA A N 1
ATOM 843 C CA . ALA A 1 107 ? 8.834 5.206 -8.313 1.00 75.56 107 ALA A CA 1
ATOM 844 C C . ALA A 1 107 ? 9.425 6.593 -8.595 1.00 75.56 107 ALA A C 1
ATOM 846 O O . ALA A 1 107 ? 9.865 6.880 -9.711 1.00 75.56 107 ALA A O 1
ATOM 847 N N . CYS A 1 108 ? 9.529 7.436 -7.569 1.00 74.25 108 CYS A N 1
ATOM 848 C CA . CYS A 1 108 ? 9.984 8.815 -7.736 1.00 74.25 108 CYS A CA 1
ATOM 849 C C . CYS A 1 108 ? 11.515 8.953 -7.801 1.00 74.25 108 CYS A C 1
ATOM 851 O O . CYS A 1 108 ? 12.053 9.805 -8.517 1.00 74.25 108 CYS A O 1
ATOM 853 N N . HIS A 1 109 ? 12.247 8.140 -7.040 1.00 74.50 109 HIS A N 1
ATOM 854 C CA . HIS A 1 109 ? 13.644 8.404 -6.676 1.00 74.50 109 HIS A CA 1
ATOM 855 C C . HIS A 1 109 ? 14.603 7.243 -6.964 1.00 74.50 109 HIS A C 1
ATOM 857 O O . HIS A 1 109 ? 15.729 7.222 -6.456 1.00 74.50 109 HIS A O 1
ATOM 863 N N . ALA A 1 110 ? 14.222 6.290 -7.816 1.00 73.12 110 ALA A N 1
ATOM 864 C CA . ALA A 1 110 ? 15.165 5.327 -8.381 1.00 73.12 110 ALA A CA 1
ATOM 865 C C . ALA A 1 110 ? 16.421 6.030 -8.981 1.00 73.12 110 ALA A C 1
ATOM 867 O O . ALA A 1 110 ? 16.290 7.021 -9.684 1.00 73.12 110 ALA A O 1
ATOM 868 N N . PRO A 1 111 ? 17.672 5.578 -8.747 1.00 73.88 111 PRO A N 1
ATOM 869 C CA . PRO A 1 111 ? 18.075 4.430 -7.955 1.00 73.88 111 PRO A CA 1
ATOM 870 C C . PRO A 1 111 ? 18.342 4.678 -6.465 1.00 73.88 111 PRO A C 1
ATOM 872 O O . PRO A 1 111 ? 18.619 3.724 -5.741 1.00 73.88 111 PRO A O 1
ATOM 875 N N . ALA A 1 112 ? 18.247 5.918 -5.987 1.00 73.50 112 ALA A N 1
ATOM 876 C CA . ALA A 1 112 ? 18.613 6.290 -4.620 1.00 73.50 112 ALA A CA 1
ATOM 877 C C . ALA A 1 112 ? 17.765 5.591 -3.537 1.00 73.50 112 ALA A C 1
ATOM 879 O O . ALA A 1 112 ? 18.248 5.383 -2.423 1.00 73.50 112 ALA A O 1
ATOM 880 N N . ALA A 1 113 ? 16.535 5.188 -3.867 1.00 77.38 113 ALA A N 1
ATOM 881 C CA . ALA A 1 113 ? 15.615 4.503 -2.956 1.00 77.38 113 ALA A CA 1
ATOM 882 C C . ALA A 1 113 ? 15.797 2.971 -2.876 1.00 77.38 113 ALA A C 1
ATOM 884 O O . ALA A 1 113 ? 15.181 2.333 -2.027 1.00 77.38 113 ALA A O 1
ATOM 885 N N . ALA A 1 114 ? 16.666 2.359 -3.696 1.00 77.12 114 ALA A N 1
ATOM 886 C CA . ALA A 1 114 ? 16.761 0.895 -3.812 1.00 77.12 114 ALA A CA 1
ATOM 887 C C . ALA A 1 114 ? 17.008 0.170 -2.474 1.00 77.12 114 ALA A C 1
ATOM 889 O O . ALA A 1 114 ? 16.409 -0.865 -2.200 1.00 77.12 114 ALA A O 1
ATOM 890 N N . ASN A 1 115 ? 17.858 0.742 -1.615 1.00 78.69 115 ASN A N 1
ATOM 891 C CA . ASN A 1 115 ? 18.233 0.148 -0.325 1.00 78.69 115 ASN A CA 1
ATOM 892 C C . ASN A 1 115 ? 17.170 0.330 0.772 1.00 78.69 115 ASN A C 1
ATOM 894 O O . ASN A 1 115 ? 17.385 -0.110 1.899 1.00 78.69 115 ASN A O 1
ATOM 898 N N . ARG A 1 116 ? 16.065 1.023 0.476 1.00 81.44 116 ARG A N 1
ATOM 899 C CA . ARG A 1 116 ? 14.983 1.322 1.425 1.00 81.44 116 ARG A CA 1
ATOM 900 C C . ARG A 1 116 ? 13.722 0.504 1.162 1.00 81.44 116 ARG A C 1
ATOM 902 O O . ARG A 1 116 ? 12.739 0.704 1.860 1.00 81.44 116 ARG A O 1
ATOM 909 N N . SER A 1 117 ? 13.746 -0.392 0.173 1.00 82.25 117 SER A N 1
ATOM 910 C CA . SER A 1 117 ? 12.604 -1.246 -0.152 1.00 82.25 117 SER A CA 1
ATOM 911 C C . SER A 1 117 ? 12.201 -2.107 1.048 1.00 82.25 117 SER A C 1
ATOM 913 O O . SER A 1 117 ? 13.037 -2.755 1.680 1.00 82.25 117 SER A O 1
ATOM 915 N N . LEU A 1 118 ? 10.903 -2.105 1.344 1.00 90.69 118 LEU A N 1
ATOM 916 C CA . LEU A 1 118 ? 10.271 -2.897 2.392 1.00 90.69 118 LEU A CA 1
ATOM 917 C C . LEU A 1 118 ? 9.068 -3.629 1.797 1.00 90.69 118 LEU A C 1
ATOM 919 O O . LEU A 1 118 ? 8.390 -3.093 0.928 1.00 90.69 118 LEU A O 1
ATOM 923 N N . SER A 1 119 ? 8.807 -4.846 2.279 1.00 93.81 119 SER A N 1
ATOM 924 C CA . SER A 1 119 ? 7.676 -5.655 1.811 1.00 93.81 119 SER A CA 1
ATOM 925 C C . SER A 1 119 ? 6.363 -5.177 2.432 1.00 93.81 119 SER A C 1
ATOM 927 O O . SER A 1 119 ? 6.184 -5.245 3.655 1.00 93.81 119 SER A O 1
ATOM 929 N N . ILE A 1 120 ? 5.428 -4.759 1.580 1.00 94.88 120 ILE A N 1
ATOM 930 C CA . ILE A 1 120 ? 4.072 -4.359 1.963 1.00 94.88 120 ILE A CA 1
ATOM 931 C C . ILE A 1 120 ? 3.296 -5.582 2.459 1.00 94.88 120 ILE A C 1
ATOM 933 O O . ILE A 1 120 ? 2.635 -5.509 3.496 1.00 94.88 120 ILE A O 1
ATOM 937 N N . ALA A 1 121 ? 3.430 -6.740 1.802 1.00 94.75 121 ALA A N 1
ATOM 938 C CA . ALA A 1 121 ? 2.744 -7.964 2.223 1.00 94.75 121 ALA A CA 1
ATOM 939 C C . ALA A 1 121 ? 3.194 -8.426 3.621 1.00 94.75 121 ALA A C 1
ATOM 941 O O . ALA A 1 121 ? 2.382 -8.863 4.445 1.00 94.75 121 ALA A O 1
ATOM 942 N N . THR A 1 122 ? 4.484 -8.271 3.938 1.00 94.81 122 THR A N 1
ATOM 943 C CA . THR A 1 122 ? 5.015 -8.553 5.280 1.00 94.81 122 THR A CA 1
ATOM 944 C C . THR A 1 122 ? 4.422 -7.603 6.321 1.00 94.81 122 THR A C 1
ATOM 946 O O . THR A 1 122 ? 4.000 -8.057 7.388 1.00 94.81 122 THR A O 1
ATOM 949 N N . ALA A 1 123 ? 4.353 -6.301 6.025 1.00 95.19 123 ALA A N 1
ATOM 950 C CA . ALA A 1 123 ? 3.756 -5.314 6.923 1.00 95.19 123 ALA A CA 1
ATOM 951 C C . ALA A 1 123 ? 2.251 -5.570 7.143 1.00 95.19 123 ALA A C 1
ATOM 953 O O . ALA A 1 123 ? 1.794 -5.574 8.286 1.00 95.19 123 ALA A O 1
ATOM 954 N N . LEU A 1 124 ? 1.498 -5.908 6.089 1.00 94.50 124 LEU A N 1
ATOM 955 C CA . LEU A 1 124 ? 0.084 -6.304 6.180 1.00 94.50 124 LEU A CA 1
ATOM 956 C C . LEU A 1 124 ? -0.121 -7.559 7.027 1.00 94.50 124 LEU A C 1
ATOM 958 O O . LEU A 1 124 ? -1.038 -7.610 7.846 1.00 94.50 124 LEU A O 1
ATOM 962 N N . THR A 1 125 ? 0.749 -8.560 6.875 1.00 93.44 125 THR A N 1
ATOM 963 C CA . THR A 1 125 ? 0.703 -9.776 7.699 1.00 93.44 125 THR A CA 1
ATOM 964 C C . THR A 1 125 ? 0.884 -9.439 9.176 1.00 93.44 125 THR A C 1
ATOM 966 O O . THR A 1 125 ? 0.123 -9.910 10.019 1.00 93.44 125 THR A O 1
ATOM 969 N N . ARG A 1 126 ? 1.866 -8.588 9.505 1.00 93.38 126 ARG A N 1
ATOM 970 C CA . ARG A 1 126 ? 2.108 -8.147 10.887 1.00 93.38 126 ARG A CA 1
ATOM 971 C C . ARG A 1 126 ? 0.934 -7.353 11.445 1.00 93.38 126 ARG A C 1
ATOM 973 O O . 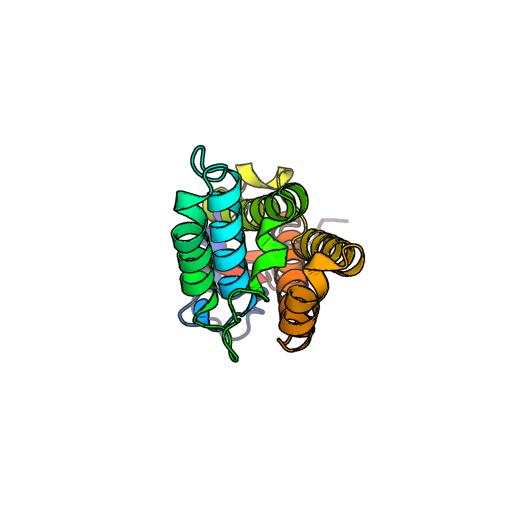ARG A 1 126 ? 0.545 -7.585 12.586 1.00 93.38 126 ARG A O 1
ATOM 980 N N . PHE A 1 127 ? 0.349 -6.465 10.643 1.00 94.38 127 PHE A N 1
ATOM 981 C CA . PHE A 1 127 ? -0.834 -5.710 11.040 1.00 94.38 127 PHE A CA 1
ATOM 982 C C . PHE A 1 127 ? -2.017 -6.631 11.344 1.00 94.38 127 PHE A C 1
ATOM 984 O O . PHE A 1 127 ? -2.647 -6.493 12.389 1.00 94.38 127 PHE A O 1
ATOM 991 N N . ARG A 1 128 ? -2.272 -7.636 10.502 1.00 93.25 128 ARG A N 1
ATOM 992 C CA . ARG A 1 128 ? -3.313 -8.635 10.765 1.00 93.25 128 ARG A CA 1
ATOM 993 C C . ARG A 1 128 ? -3.071 -9.399 12.065 1.00 93.25 128 ARG A C 1
ATOM 995 O O . ARG A 1 128 ? -3.982 -9.485 12.881 1.00 93.25 128 ARG A O 1
ATOM 1002 N N . LEU A 1 129 ? -1.856 -9.910 12.277 1.00 93.31 129 LEU A N 1
ATOM 1003 C CA . LEU A 1 129 ? -1.498 -10.625 13.510 1.00 93.31 129 LEU A CA 1
ATOM 1004 C C . LEU A 1 129 ? -1.720 -9.756 14.754 1.00 93.31 129 LEU A C 1
ATOM 1006 O O . LEU A 1 129 ? -2.170 -10.243 15.789 1.00 93.31 129 LEU A O 1
ATOM 1010 N N . TYR A 1 130 ? -1.437 -8.460 14.644 1.00 93.81 130 TYR A N 1
ATOM 1011 C CA . TYR A 1 130 ? -1.725 -7.496 15.695 1.00 93.81 130 TYR A CA 1
ATOM 1012 C C . TYR A 1 130 ? -3.236 -7.377 15.978 1.00 93.81 130 TYR A C 1
ATOM 1014 O O . TYR A 1 130 ? -3.650 -7.465 17.135 1.00 93.81 130 TYR A O 1
ATOM 1022 N N . LEU A 1 131 ? -4.072 -7.244 14.941 1.00 93.62 131 LEU A N 1
ATOM 1023 C CA . LEU A 1 131 ? -5.529 -7.182 15.105 1.00 93.62 131 LEU A CA 1
ATOM 1024 C C . LEU A 1 131 ? -6.114 -8.482 15.685 1.00 93.62 131 LEU A C 1
ATOM 1026 O O . LEU A 1 131 ? -7.074 -8.436 16.452 1.00 93.62 131 LEU A O 1
ATOM 1030 N N . GLU A 1 132 ? -5.541 -9.636 15.339 1.00 94.38 132 GLU A N 1
ATOM 1031 C CA . GLU A 1 132 ? -5.929 -10.945 15.882 1.00 94.38 132 GLU A 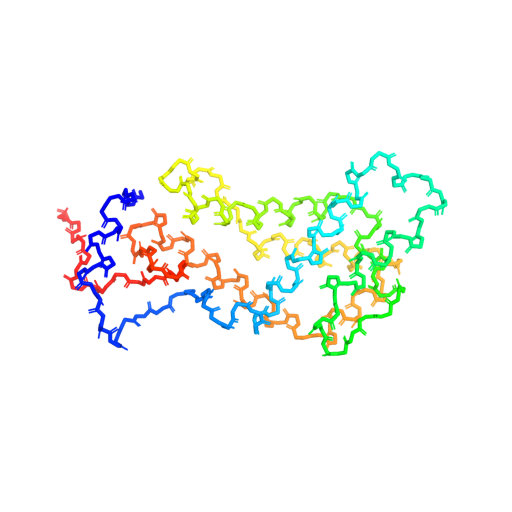CA 1
ATOM 1032 C C . GLU A 1 132 ? -5.578 -11.084 17.374 1.00 94.38 132 GLU A C 1
ATOM 1034 O O . GLU A 1 132 ? -6.319 -11.724 18.127 1.00 94.38 132 GLU A O 1
ATOM 1039 N N . ALA A 1 133 ? -4.478 -10.468 17.817 1.00 94.00 133 ALA A N 1
ATOM 1040 C CA . ALA A 1 133 ? -4.006 -10.537 19.197 1.00 94.00 133 ALA A CA 1
ATOM 1041 C C . ALA A 1 133 ? -4.766 -9.606 20.165 1.00 94.00 133 ALA A C 1
ATOM 1043 O O . ALA A 1 133 ? -4.843 -9.907 21.360 1.00 94.00 133 ALA A O 1
ATOM 1044 N N . ASP A 1 134 ? -5.339 -8.494 19.688 1.00 92.94 134 ASP A N 1
ATOM 1045 C CA . ASP A 1 134 ? -6.054 -7.527 20.530 1.00 92.94 134 ASP A CA 1
ATOM 1046 C C . ASP A 1 134 ? -7.583 -7.677 20.427 1.00 92.94 134 ASP A C 1
ATOM 1048 O O . ASP A 1 134 ? -8.215 -7.370 19.417 1.00 92.94 134 ASP A O 1
ATOM 1052 N N . ALA A 1 135 ? -8.231 -8.066 21.530 1.00 92.50 135 ALA A N 1
ATOM 1053 C CA . ALA A 1 135 ? -9.686 -8.206 21.586 1.00 92.50 135 ALA A CA 1
ATOM 1054 C C . ALA A 1 135 ? -10.451 -6.906 21.256 1.00 92.50 135 ALA A C 1
ATOM 1056 O O . ALA A 1 135 ? -11.591 -6.978 20.783 1.00 92.50 135 ALA A O 1
ATOM 1057 N N . ARG A 1 136 ? -9.844 -5.732 21.481 1.00 92.44 136 ARG A N 1
ATOM 1058 C CA . ARG A 1 136 ? -10.411 -4.414 21.148 1.00 92.44 136 ARG A CA 1
ATOM 1059 C C . ARG A 1 136 ? -10.461 -4.178 19.637 1.00 92.44 136 ARG A C 1
ATOM 1061 O O . ARG A 1 136 ? -11.328 -3.441 19.177 1.00 92.44 136 ARG A O 1
ATOM 1068 N N . ALA A 1 137 ? -9.597 -4.841 18.868 1.00 93.06 137 ALA A N 1
ATOM 1069 C CA . ALA A 1 137 ? -9.519 -4.738 17.413 1.00 93.06 137 ALA A CA 1
ATOM 1070 C C . ALA A 1 137 ? -10.502 -5.663 16.673 1.00 93.06 137 ALA A C 1
ATOM 1072 O O . ALA A 1 137 ? -10.577 -5.638 15.447 1.00 93.06 137 ALA A O 1
ATOM 1073 N N . ARG A 1 138 ? -11.299 -6.468 17.390 1.00 93.56 138 ARG A N 1
ATOM 1074 C CA . ARG A 1 138 ? -12.160 -7.505 16.794 1.00 93.56 138 ARG A CA 1
ATOM 1075 C C . ARG A 1 138 ? -13.125 -6.983 15.727 1.00 93.56 138 ARG A C 1
ATOM 1077 O O . ARG A 1 138 ? -13.408 -7.703 14.776 1.00 93.56 138 ARG A O 1
ATOM 1084 N N . LYS A 1 139 ? -13.674 -5.776 15.894 1.00 93.19 139 LYS A N 1
ATOM 1085 C CA . LYS A 1 139 ? -14.585 -5.184 14.899 1.00 93.19 139 LYS A CA 1
ATOM 1086 C C . LYS A 1 139 ? -13.837 -4.775 13.633 1.00 93.19 139 LYS A C 1
ATOM 1088 O O . LYS A 1 139 ? -14.287 -5.109 12.548 1.00 93.19 139 LYS A O 1
ATOM 1093 N N . THR A 1 140 ? -12.659 -4.174 13.785 1.00 92.69 140 THR A N 1
ATOM 1094 C CA . THR A 1 140 ? -11.748 -3.871 12.675 1.00 92.69 140 THR A CA 1
ATOM 1095 C C . THR A 1 140 ? -11.330 -5.121 11.921 1.00 92.69 140 THR A C 1
ATOM 1097 O O . THR A 1 140 ? -11.440 -5.148 10.703 1.00 92.69 140 THR A O 1
ATOM 1100 N N . LEU A 1 141 ? -10.920 -6.177 12.633 1.00 92.12 141 LEU A N 1
ATOM 1101 C CA . LEU A 1 141 ? -10.566 -7.447 12.004 1.00 92.12 141 LEU A CA 1
ATOM 1102 C C . LEU A 1 141 ? -11.743 -8.019 11.207 1.00 92.12 141 LEU A C 1
ATOM 1104 O O . LEU A 1 141 ? -11.574 -8.352 10.044 1.00 92.12 141 LEU A O 1
ATOM 1108 N N . LYS A 1 142 ? -12.944 -8.068 11.796 1.00 90.88 142 LYS A N 1
ATOM 1109 C CA . LYS A 1 142 ? -14.145 -8.570 11.110 1.00 90.88 142 LYS A CA 1
ATOM 1110 C C . LYS A 1 142 ? -14.513 -7.760 9.873 1.00 90.88 142 LYS A C 1
ATOM 1112 O O . LYS A 1 142 ? -14.916 -8.347 8.876 1.00 90.88 142 LYS A O 1
ATOM 1117 N N . TRP A 1 143 ? -14.412 -6.436 9.946 1.00 89.69 143 TRP A N 1
ATOM 1118 C CA . TRP A 1 143 ? -14.658 -5.576 8.793 1.00 89.69 143 TRP A CA 1
ATOM 1119 C C . TRP A 1 143 ? -13.634 -5.844 7.687 1.00 89.69 143 TRP A C 1
ATOM 1121 O O . TRP A 1 143 ? -14.021 -6.097 6.552 1.00 89.69 143 TRP A O 1
ATOM 1131 N N . LEU A 1 144 ? -12.344 -5.906 8.026 1.00 86.69 144 LEU A N 1
ATOM 1132 C CA . LEU A 1 144 ? -11.283 -6.236 7.073 1.00 86.69 144 LEU A CA 1
ATOM 1133 C C . LEU A 1 144 ? -11.436 -7.645 6.480 1.00 86.69 144 LEU A C 1
ATOM 1135 O O . LEU A 1 144 ? -11.174 -7.824 5.300 1.00 86.69 144 LEU A O 1
ATOM 1139 N N . GLU A 1 145 ? -11.893 -8.632 7.254 1.00 86.44 145 GLU A N 1
ATOM 1140 C CA . GLU A 1 145 ? -12.209 -9.985 6.767 1.00 86.44 145 GLU A CA 1
ATOM 1141 C C . GLU A 1 145 ? -13.446 -10.025 5.855 1.00 86.44 145 GLU A C 1
ATOM 1143 O O . GLU A 1 145 ? -13.556 -10.920 5.018 1.00 86.44 145 GLU A O 1
ATOM 1148 N N . ALA A 1 146 ? -14.389 -9.093 6.038 1.00 82.81 146 ALA A N 1
ATOM 1149 C CA . ALA A 1 146 ? -15.568 -8.940 5.187 1.00 82.81 146 ALA A CA 1
ATOM 1150 C C . ALA A 1 146 ? -15.255 -8.171 3.895 1.00 82.81 146 ALA A C 1
ATOM 1152 O O . ALA A 1 146 ? -15.912 -8.382 2.874 1.00 82.81 146 ALA A O 1
ATOM 1153 N N . LEU A 1 147 ? -14.244 -7.303 3.933 1.00 73.56 147 LEU A N 1
ATOM 1154 C CA . LEU A 1 147 ? -13.573 -6.816 2.740 1.00 73.56 147 LEU A CA 1
ATOM 1155 C C . LEU A 1 147 ? -12.802 -7.968 2.077 1.00 73.56 147 LEU A C 1
ATOM 1157 O O . LEU A 1 147 ? -12.468 -8.966 2.718 1.00 73.56 147 LEU A O 1
ATOM 1161 N N . PRO A 1 148 ? -12.467 -7.859 0.788 1.00 70.94 148 PRO A N 1
ATOM 1162 C CA . PRO A 1 148 ? -11.599 -8.823 0.121 1.00 70.94 148 PRO A CA 1
ATOM 1163 C C . PRO A 1 148 ? -10.139 -8.662 0.595 1.00 70.94 148 PRO A C 1
ATOM 1165 O O . PRO A 1 148 ? -9.245 -8.317 -0.168 1.00 70.94 148 PRO A O 1
ATOM 1168 N N . TRP A 1 149 ? -9.860 -8.959 1.869 1.00 76.31 149 TRP A N 1
ATO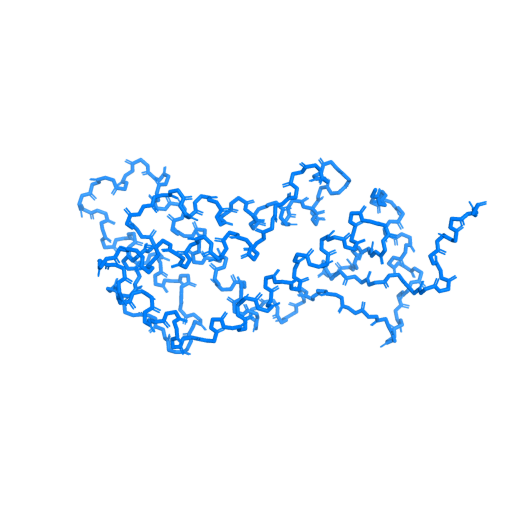M 1169 C CA . TRP A 1 149 ? -8.511 -8.975 2.446 1.00 76.31 149 TRP A CA 1
ATOM 11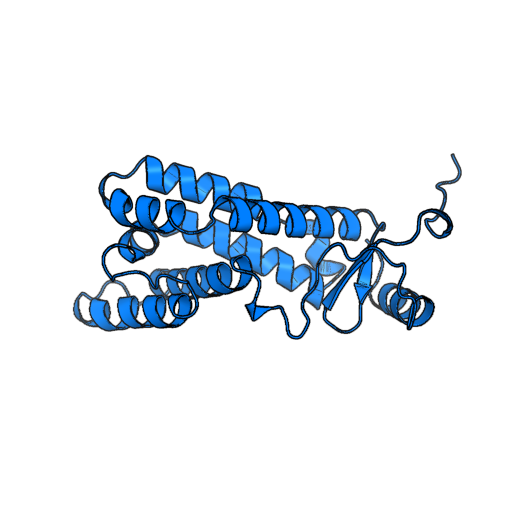70 C C . TRP A 1 149 ? -7.538 -9.835 1.640 1.00 76.31 149 TRP A C 1
ATOM 1172 O O . TRP A 1 149 ? -6.364 -9.501 1.513 1.00 76.31 149 TRP A O 1
ATOM 1182 N N . SER A 1 150 ? -8.024 -10.941 1.069 1.00 78.62 150 SER A N 1
ATOM 1183 C CA . SER A 1 150 ? -7.236 -11.752 0.140 1.00 78.62 150 SER A CA 1
ATOM 1184 C C . SER A 1 150 ? -6.776 -10.932 -1.062 1.00 78.62 150 SER A C 1
ATOM 1186 O O . SER A 1 150 ? -5.619 -11.019 -1.433 1.00 78.62 150 SER A O 1
ATOM 1188 N N . ARG A 1 151 ? -7.638 -10.069 -1.609 1.00 83.50 151 ARG A N 1
ATOM 1189 C CA . ARG A 1 151 ? -7.311 -9.183 -2.729 1.00 83.50 151 ARG A CA 1
ATOM 1190 C C . ARG A 1 151 ? -6.350 -8.072 -2.317 1.00 83.50 151 ARG A C 1
ATOM 1192 O O . ARG A 1 151 ? -5.419 -7.809 -3.069 1.00 83.50 151 ARG A O 1
ATOM 1199 N N . LEU A 1 152 ? -6.507 -7.486 -1.125 1.00 86.25 152 LEU A N 1
ATOM 1200 C CA . LEU A 1 152 ? -5.507 -6.568 -0.553 1.00 86.25 152 LEU A CA 1
ATOM 1201 C C . LEU A 1 152 ? -4.137 -7.244 -0.453 1.00 86.25 152 LEU A C 1
ATOM 1203 O O . LEU A 1 152 ? -3.125 -6.681 -0.859 1.00 86.25 152 LEU A O 1
ATOM 1207 N N . PHE A 1 153 ? -4.106 -8.470 0.063 1.00 89.50 153 PHE A N 1
ATOM 1208 C CA . PHE A 1 153 ? -2.873 -9.228 0.207 1.00 89.50 153 PHE A CA 1
ATOM 1209 C C . PHE A 1 153 ? -2.265 -9.616 -1.149 1.00 89.50 153 PHE A C 1
ATOM 1211 O O . PHE A 1 153 ? -1.063 -9.457 -1.341 1.00 89.50 153 PHE A O 1
ATOM 1218 N N . ASP A 1 154 ? -3.081 -10.059 -2.105 1.00 89.12 154 ASP A N 1
ATOM 1219 C CA . ASP A 1 154 ? -2.648 -10.391 -3.466 1.00 89.12 154 ASP A CA 1
ATOM 1220 C C . ASP A 1 154 ? -2.069 -9.159 -4.177 1.00 89.12 154 ASP A C 1
ATOM 1222 O O . ASP A 1 154 ? -1.022 -9.246 -4.818 1.00 89.12 154 ASP A O 1
ATOM 1226 N N . GLN A 1 155 ? -2.697 -7.992 -4.011 1.00 90.12 155 GLN A N 1
ATOM 1227 C CA . GLN A 1 155 ? -2.196 -6.721 -4.537 1.00 90.12 155 GLN A CA 1
ATOM 1228 C C . GLN A 1 155 ? -0.879 -6.309 -3.870 1.00 90.12 155 GLN A C 1
ATOM 1230 O O . GLN A 1 155 ? 0.042 -5.884 -4.561 1.00 90.12 155 GLN A O 1
ATOM 1235 N N . ALA A 1 156 ? -0.735 -6.504 -2.558 1.00 92.06 156 ALA A N 1
ATOM 1236 C CA . ALA A 1 156 ? 0.525 -6.245 -1.862 1.00 92.06 156 ALA A CA 1
ATOM 1237 C C . ALA A 1 156 ? 1.651 -7.160 -2.352 1.00 92.06 156 ALA A C 1
ATOM 1239 O O . ALA A 1 156 ? 2.766 -6.706 -2.593 1.00 92.06 156 ALA A O 1
ATOM 1240 N N . MET A 1 157 ? 1.350 -8.445 -2.546 1.00 92.94 157 MET A N 1
ATOM 1241 C CA . MET A 1 157 ? 2.282 -9.413 -3.123 1.00 92.94 157 MET A CA 1
ATOM 1242 C C . MET A 1 157 ? 2.670 -9.034 -4.556 1.00 92.94 157 MET A C 1
ATOM 1244 O O . MET A 1 157 ? 3.826 -9.205 -4.947 1.00 92.94 157 MET A O 1
ATOM 1248 N N . GLN A 1 158 ? 1.728 -8.499 -5.334 1.00 91.62 158 GLN A N 1
ATOM 1249 C CA . GLN A 1 158 ? 1.984 -7.999 -6.679 1.00 91.62 158 GLN A CA 1
ATOM 1250 C C . GLN A 1 158 ? 2.909 -6.771 -6.664 1.00 91.62 158 GLN A C 1
ATOM 1252 O O . GLN A 1 158 ? 3.884 -6.753 -7.418 1.00 91.62 158 GLN A O 1
ATOM 1257 N N . MET A 1 159 ? 2.667 -5.793 -5.782 1.00 90.94 159 MET A N 1
ATOM 1258 C CA . MET A 1 159 ? 3.549 -4.632 -5.587 1.00 90.94 159 MET A CA 1
ATOM 1259 C C . MET A 1 159 ? 4.958 -5.066 -5.167 1.00 90.94 159 MET A C 1
ATOM 1261 O O . MET A 1 159 ? 5.935 -4.668 -5.800 1.00 90.94 159 MET A O 1
ATOM 1265 N N . ASP A 1 160 ? 5.066 -5.954 -4.174 1.00 92.56 160 ASP A N 1
ATOM 1266 C CA . ASP A 1 160 ? 6.345 -6.500 -3.708 1.00 92.56 160 ASP A CA 1
ATOM 1267 C C . ASP A 1 160 ? 7.090 -7.229 -4.843 1.00 92.56 160 ASP A C 1
ATOM 1269 O O . ASP A 1 160 ? 8.294 -7.040 -5.039 1.00 92.56 160 ASP A O 1
ATOM 1273 N N . GLY A 1 161 ? 6.379 -8.029 -5.643 1.00 92.00 161 GLY A N 1
ATOM 1274 C CA . GLY A 1 161 ? 6.934 -8.713 -6.812 1.00 92.00 161 GLY A CA 1
ATOM 1275 C C . GLY A 1 161 ? 7.434 -7.746 -7.888 1.00 92.00 161 GLY A C 1
ATOM 1276 O O . GLY A 1 161 ? 8.530 -7.932 -8.428 1.00 92.00 161 GLY A O 1
ATOM 1277 N N . ALA A 1 162 ? 6.674 -6.686 -8.164 1.00 90.81 162 ALA A N 1
ATOM 1278 C CA . ALA A 1 162 ? 7.056 -5.631 -9.096 1.00 90.81 162 ALA A CA 1
ATOM 1279 C C . ALA A 1 162 ? 8.307 -4.877 -8.609 1.00 90.81 162 ALA A C 1
ATOM 1281 O O . ALA A 1 162 ? 9.242 -4.656 -9.383 1.00 90.81 162 ALA A O 1
ATOM 1282 N N . THR A 1 163 ? 8.390 -4.576 -7.309 1.00 90.69 163 THR A N 1
ATOM 1283 C CA . THR A 1 163 ? 9.583 -3.998 -6.678 1.00 90.69 163 THR A CA 1
ATOM 1284 C C . THR A 1 163 ? 10.804 -4.905 -6.818 1.00 90.69 163 THR A C 1
ATOM 1286 O O . THR A 1 163 ? 11.869 -4.445 -7.233 1.00 90.69 163 THR A O 1
ATOM 1289 N N . VAL A 1 164 ? 10.675 -6.206 -6.545 1.00 91.44 164 VAL A N 1
ATOM 1290 C CA . VAL A 1 164 ? 11.779 -7.167 -6.716 1.00 91.44 164 VAL A CA 1
ATOM 1291 C C . VAL A 1 164 ? 12.244 -7.231 -8.175 1.00 91.44 164 VAL A C 1
ATOM 1293 O O . VAL A 1 164 ? 13.449 -7.307 -8.438 1.00 91.44 164 VAL A O 1
ATOM 1296 N N . ALA A 1 165 ? 11.317 -7.177 -9.135 1.00 90.62 165 ALA A N 1
ATOM 1297 C CA . ALA A 1 165 ? 11.653 -7.151 -10.555 1.00 90.62 165 ALA A CA 1
ATOM 1298 C C . ALA A 1 165 ? 12.415 -5.872 -10.949 1.00 90.62 165 ALA A C 1
ATOM 1300 O O . ALA A 1 165 ? 13.427 -5.969 -11.647 1.00 90.62 165 ALA A O 1
ATOM 1301 N N . LEU A 1 166 ? 11.998 -4.699 -10.454 1.00 89.00 166 LEU A N 1
ATOM 1302 C CA . LEU A 1 166 ? 12.700 -3.423 -10.659 1.00 89.00 166 LEU A CA 1
ATOM 1303 C C . LEU A 1 166 ? 14.123 -3.455 -10.091 1.00 89.00 166 LEU A C 1
ATOM 1305 O O . LEU A 1 166 ? 15.092 -3.147 -10.792 1.00 89.00 166 LEU A O 1
ATOM 1309 N N . LEU A 1 167 ? 14.263 -3.871 -8.828 1.00 88.25 167 LEU A N 1
ATOM 1310 C CA . LEU A 1 167 ? 15.555 -3.950 -8.142 1.00 88.25 167 LEU A CA 1
ATOM 1311 C C . LEU A 1 167 ? 16.514 -4.907 -8.858 1.00 88.25 167 LEU A C 1
ATOM 1313 O O . LEU A 1 167 ? 17.700 -4.600 -8.998 1.00 88.25 167 LEU A O 1
ATOM 1317 N N . GLY A 1 168 ? 15.978 -6.024 -9.358 1.00 87.75 168 GLY A N 1
ATOM 1318 C CA . GLY A 1 168 ? 16.699 -7.029 -10.133 1.00 87.75 168 GLY A CA 1
ATOM 1319 C C . GLY A 1 168 ? 16.914 -6.686 -11.608 1.00 87.75 168 GLY A C 1
ATOM 1320 O O . GLY A 1 168 ? 17.306 -7.579 -12.350 1.00 87.75 168 GLY A O 1
ATOM 1321 N N . GLU A 1 169 ? 16.637 -5.451 -12.042 1.00 89.38 169 GLU A N 1
ATOM 1322 C CA . GLU A 1 169 ? 16.822 -4.985 -13.430 1.00 89.38 169 GLU A CA 1
ATOM 1323 C C . GLU A 1 169 ? 16.043 -5.800 -14.476 1.00 89.38 169 GLU A C 1
ATOM 1325 O O . GLU A 1 169 ? 16.442 -5.899 -15.634 1.00 89.38 169 GLU A O 1
ATOM 1330 N N . ARG A 1 170 ? 14.912 -6.379 -14.058 1.00 89.38 170 ARG A N 1
ATOM 1331 C CA . ARG A 1 170 ? 13.992 -7.176 -14.886 1.00 89.38 170 ARG A CA 1
ATOM 1332 C C . ARG A 1 170 ? 12.706 -6.433 -15.243 1.00 89.38 170 ARG A C 1
ATOM 1334 O O . ARG A 1 170 ? 11.877 -6.965 -15.972 1.00 89.38 170 ARG A O 1
ATOM 1341 N N . ALA A 1 171 ? 12.536 -5.223 -14.730 1.00 91.12 171 ALA A N 1
ATOM 1342 C CA . ALA A 1 171 ? 11.410 -4.348 -15.011 1.00 91.12 171 ALA A CA 1
ATOM 1343 C C . ALA A 1 171 ? 11.871 -2.887 -15.069 1.00 91.12 171 ALA A C 1
ATOM 1345 O O . ALA A 1 171 ? 12.978 -2.555 -14.629 1.00 91.12 171 ALA A O 1
ATOM 1346 N N . PHE A 1 172 ? 11.019 -2.018 -15.599 1.00 88.75 172 PHE A N 1
ATOM 1347 C CA . PHE A 1 172 ? 11.222 -0.571 -15.656 1.00 88.75 172 PHE A CA 1
ATOM 1348 C C . PHE A 1 172 ? 9.894 0.161 -15.408 1.00 88.75 172 PHE A C 1
ATOM 1350 O O . PHE A 1 172 ? 8.826 -0.445 -15.501 1.00 88.75 172 PHE A O 1
ATOM 1357 N N . PHE A 1 173 ? 9.973 1.453 -15.081 1.00 87.06 173 PHE A N 1
ATOM 1358 C CA . PHE A 1 173 ? 8.796 2.317 -14.979 1.00 87.06 173 PHE A CA 1
ATOM 1359 C C . PHE A 1 173 ? 8.348 2.794 -16.365 1.00 87.06 173 PHE A C 1
ATOM 1361 O O . PHE A 1 173 ? 9.166 3.326 -17.119 1.00 87.06 173 PHE A O 1
ATOM 1368 N N . GLY A 1 174 ? 7.068 2.600 -16.681 1.00 81.81 174 GLY A N 1
ATOM 1369 C CA . GLY A 1 174 ? 6.380 3.231 -17.808 1.00 81.81 174 GLY A CA 1
ATOM 1370 C C . GLY A 1 174 ? 5.998 4.687 -17.515 1.00 81.81 174 GLY A C 1
ATOM 1371 O O . GLY A 1 174 ? 6.341 5.230 -16.464 1.00 81.81 174 GLY A O 1
ATOM 1372 N N . ASP A 1 175 ? 5.281 5.318 -18.447 1.00 72.75 175 ASP A N 1
ATOM 1373 C CA . ASP A 1 175 ? 4.967 6.754 -18.383 1.00 72.75 175 ASP A CA 1
ATOM 1374 C C . ASP A 1 175 ? 3.938 7.113 -17.291 1.00 72.75 175 ASP A C 1
ATOM 1376 O O . ASP A 1 175 ? 4.057 8.169 -16.672 1.00 72.75 175 ASP A O 1
ATOM 1380 N N . ASP A 1 176 ? 3.007 6.207 -16.975 1.00 70.19 176 ASP A N 1
ATOM 1381 C CA . ASP A 1 176 ? 1.968 6.391 -15.945 1.00 70.19 176 ASP A CA 1
ATOM 1382 C C . ASP A 1 176 ? 2.319 5.679 -14.628 1.00 70.19 176 ASP A C 1
ATOM 1384 O O . ASP A 1 176 ? 1.469 5.061 -13.994 1.00 70.19 176 ASP A O 1
ATOM 1388 N N . CYS A 1 177 ? 3.599 5.672 -14.241 1.00 71.06 177 CYS A N 1
ATOM 1389 C CA . CYS A 1 177 ? 4.119 4.929 -13.081 1.00 71.06 177 CYS A CA 1
ATOM 1390 C C . CYS A 1 177 ? 3.887 3.401 -13.125 1.00 71.06 177 CYS A C 1
ATOM 1392 O O . CYS A 1 177 ? 4.218 2.708 -12.159 1.00 71.06 177 CYS A O 1
ATOM 1394 N N . GLU A 1 178 ? 3.367 2.856 -14.234 1.00 84.38 178 GLU A N 1
ATOM 1395 C CA . GLU A 1 178 ? 3.244 1.415 -14.469 1.00 84.38 178 GLU A CA 1
ATOM 1396 C C . GLU A 1 178 ? 4.606 0.734 -14.285 1.00 84.38 178 GLU A C 1
ATOM 1398 O O . GLU A 1 178 ? 5.644 1.273 -14.673 1.00 84.38 178 GLU A O 1
ATOM 1403 N N . ILE A 1 179 ? 4.617 -0.483 -13.746 1.00 88.31 179 ILE A N 1
ATOM 1404 C CA . ILE A 1 179 ? 5.831 -1.299 -13.689 1.00 88.31 179 ILE A CA 1
ATOM 1405 C C . ILE A 1 179 ? 5.709 -2.383 -14.745 1.00 88.31 179 ILE A C 1
ATOM 1407 O O . ILE A 1 179 ? 4.854 -3.265 -14.651 1.00 88.31 179 ILE A O 1
ATOM 1411 N N . ILE A 1 180 ? 6.584 -2.334 -15.744 1.00 90.19 180 ILE A N 1
ATOM 1412 C CA . ILE A 1 180 ? 6.524 -3.197 -16.923 1.00 90.19 180 ILE A CA 1
ATOM 1413 C C . ILE A 1 180 ? 7.723 -4.142 -16.914 1.00 90.19 180 ILE A C 1
ATOM 1415 O O . ILE A 1 180 ? 8.868 -3.715 -16.743 1.00 90.19 180 ILE A O 1
ATOM 1419 N N . ALA A 1 181 ? 7.468 -5.439 -17.091 1.00 91.81 181 ALA A N 1
ATOM 1420 C CA . ALA A 1 181 ? 8.526 -6.431 -17.219 1.00 91.81 181 ALA A CA 1
ATOM 1421 C C . ALA A 1 181 ? 9.300 -6.232 -18.530 1.00 91.81 181 ALA A C 1
ATOM 1423 O O . ALA A 1 181 ? 8.715 -6.006 -19.590 1.00 91.81 181 ALA A O 1
ATOM 1424 N N . ILE A 1 182 ? 10.624 -6.366 -18.471 1.00 89.88 182 ILE A N 1
ATOM 1425 C CA . ILE A 1 182 ? 11.464 -6.401 -19.668 1.00 89.88 182 ILE A CA 1
ATOM 1426 C C . ILE A 1 182 ? 11.285 -7.781 -20.323 1.00 89.88 182 ILE A C 1
ATOM 1428 O O . ILE A 1 182 ? 11.458 -8.789 -19.629 1.00 89.88 182 ILE A O 1
ATOM 1432 N N . PRO A 1 183 ? 10.952 -7.854 -21.626 1.00 88.31 183 PRO A N 1
ATOM 1433 C CA . PRO A 1 183 ? 10.867 -9.119 -22.348 1.00 88.31 183 PRO A CA 1
ATOM 1434 C C . PRO A 1 183 ? 12.153 -9.937 -22.216 1.00 88.31 183 PRO A C 1
ATOM 1436 O O . PRO A 1 183 ? 13.254 -9.385 -22.199 1.00 88.31 183 PRO A O 1
ATOM 1439 N N . TRP A 1 184 ? 12.020 -11.261 -22.122 1.00 82.56 184 TRP A N 1
ATOM 1440 C CA . TRP A 1 184 ? 13.152 -12.153 -21.852 1.00 82.56 184 TRP A CA 1
ATOM 1441 C C . TRP A 1 184 ? 14.270 -12.015 -22.893 1.00 82.56 184 TRP A C 1
ATOM 1443 O O . TRP A 1 184 ? 15.448 -11.998 -22.543 1.00 82.56 184 TRP A O 1
ATOM 1453 N N . GLU A 1 185 ? 13.899 -11.859 -24.163 1.00 81.81 185 GLU A N 1
ATOM 1454 C CA . GLU A 1 185 ? 14.809 -11.640 -25.287 1.00 81.81 185 GLU A CA 1
ATOM 1455 C C . GLU A 1 185 ? 15.674 -10.376 -25.155 1.00 81.81 185 GLU A C 1
ATOM 1457 O O . GLU A 1 185 ? 16.772 -10.326 -25.707 1.00 81.81 185 GLU A O 1
ATOM 1462 N N . ASP A 1 186 ? 15.204 -9.385 -24.399 1.00 79.50 186 ASP A N 1
ATOM 1463 C CA . ASP A 1 186 ? 15.840 -8.081 -24.227 1.00 79.50 186 ASP A CA 1
ATOM 1464 C C . ASP A 1 186 ? 16.540 -7.927 -22.870 1.00 79.50 186 ASP A C 1
ATOM 1466 O O . ASP A 1 186 ? 17.204 -6.913 -22.618 1.00 79.50 186 ASP A O 1
ATOM 1470 N N . LEU A 1 187 ? 16.434 -8.931 -21.993 1.00 77.94 187 LEU A N 1
ATOM 1471 C CA . LEU A 1 187 ? 17.229 -8.969 -20.776 1.00 77.94 187 LEU A CA 1
ATOM 1472 C C . LEU A 1 187 ? 18.706 -9.131 -21.152 1.00 77.94 187 LEU A C 1
ATOM 1474 O O . LEU A 1 187 ? 19.041 -9.971 -21.998 1.00 77.94 187 LEU A O 1
ATOM 1478 N N . PRO A 1 188 ? 19.618 -8.369 -20.518 1.00 67.44 188 PRO A N 1
ATOM 1479 C CA . PRO A 1 188 ? 21.038 -8.614 -20.678 1.00 67.44 188 PRO A CA 1
ATOM 1480 C C . PRO A 1 188 ? 21.296 -10.049 -20.227 1.00 67.44 188 PRO A C 1
ATOM 1482 O O . PRO A 1 188 ? 21.214 -10.362 -19.040 1.00 67.44 188 PRO A O 1
ATOM 1485 N N . HIS A 1 189 ? 21.557 -10.937 -21.186 1.00 58.59 189 HIS A N 1
ATOM 1486 C CA . HIS A 1 189 ? 22.008 -12.279 -20.877 1.00 58.59 189 HIS A CA 1
ATOM 1487 C C . HIS A 1 189 ? 23.330 -12.063 -20.160 1.00 58.59 189 HIS A C 1
ATOM 1489 O O . HIS A 1 189 ? 24.288 -11.584 -20.771 1.00 58.59 189 HIS A O 1
ATOM 1495 N N . ALA A 1 190 ? 23.359 -12.305 -18.849 1.00 46.66 190 ALA A N 1
ATOM 1496 C CA . ALA A 1 190 ? 24.618 -12.359 -18.137 1.00 46.66 190 ALA A CA 1
ATOM 1497 C C . ALA A 1 190 ? 25.489 -13.333 -18.934 1.00 46.66 190 ALA A C 1
ATOM 1499 O O . ALA A 1 190 ? 25.109 -14.492 -19.108 1.00 46.66 190 ALA A O 1
ATOM 1500 N N . ALA A 1 191 ? 26.580 -12.833 -19.520 1.00 40.06 191 ALA A N 1
ATOM 1501 C CA . ALA A 1 191 ? 27.605 -13.699 -20.068 1.00 40.06 191 ALA A CA 1
ATOM 1502 C C . ALA A 1 191 ? 28.010 -14.618 -18.911 1.00 40.06 191 ALA A C 1
ATOM 1504 O O . ALA A 1 191 ? 28.497 -14.127 -17.890 1.00 40.06 191 ALA A O 1
ATOM 1505 N N . ALA A 1 192 ? 27.630 -15.890 -19.033 1.00 38.91 192 ALA A N 1
ATOM 1506 C CA . ALA A 1 192 ? 27.844 -16.921 -18.028 1.00 38.91 192 ALA A CA 1
ATOM 1507 C C . ALA A 1 192 ? 29.333 -17.091 -17.710 1.00 38.91 192 ALA A C 1
ATOM 1509 O O . ALA A 1 192 ? 30.158 -16.909 -18.637 1.00 38.91 192 ALA A O 1
#

Radius of gyration: 18.78 Å; chains: 1; bounding box: 47×34×52 Å

Foldseek 3Di:
DDDPVVLVVVQVVCPPPPPWDFLFDCPPCVLVQVLSLVLQLLVLLLCLVPDPCNPPPVCLVVSLVSNQVSQVSDVVRDDSLLSVLSNPDNVLSVLLNQQVVLLVCCLVPPPVSLVSHDQNLVSLVVSLVSLVPDPSNVSNNVVCVVGPVVSSNVVSVSSSVLSVCVSVVQWHQHPSRTITGDPPVPPPPPPD

Organism: NCBI:txid2500548

pLDDT: mean 83.7, std 11.68, range [38.91, 95.38]